Protein AF-A0A9N9BZA8-F1 (afdb_monomer)

Mean predicted aligned error: 8.14 Å

Secondary structure (DSSP, 8-state):
-----------GGGS-HHHHHHHHHH-S-HHHHHHH-HHHHHHHH-HHHHHHHHHHHHHHHHHHHHHHHH-TTT--HHHHHHHHHTTPPPPHHHHHHHHHHHH--SSSS---TTTT--HHHHHHHHHHHHHHH-TT--TTS-HHHHHHHHTTTTS-HHHHHHHHHHTHHHHHHHHHTS---PPP---TT----SS-------TTHHHHHHHHHHHHH-THHHHHHHHTTTHHHHHHHHHHHT-

Structure (mmCIF, N/CA/C/O backbone):
data_AF-A0A9N9BZA8-F1
#
_entry.id   AF-A0A9N9BZA8-F1
#
loop_
_atom_site.group_PDB
_atom_site.id
_atom_site.type_symbol
_atom_site.label_atom_id
_atom_site.label_alt_id
_atom_site.label_comp_id
_atom_site.label_asym_id
_atom_site.label_entity_id
_atom_site.label_seq_id
_atom_site.pdbx_PDB_ins_code
_atom_site.Cartn_x
_atom_site.Cartn_y
_atom_site.Cartn_z
_atom_site.occupancy
_atom_site.B_iso_or_equiv
_atom_site.auth_seq_id
_atom_site.auth_comp_id
_atom_site.auth_asym_id
_atom_site.auth_atom_id
_atom_site.pdbx_PDB_model_num
ATOM 1 N N . MET A 1 1 ? 27.702 -34.481 -47.961 1.00 43.09 1 MET A N 1
ATOM 2 C CA . MET A 1 1 ? 26.540 -33.794 -47.358 1.00 43.09 1 MET A CA 1
ATOM 3 C C . MET A 1 1 ? 26.782 -33.700 -45.860 1.00 43.09 1 MET A C 1
ATOM 5 O O . MET A 1 1 ? 26.540 -34.666 -45.153 1.00 43.09 1 MET A O 1
ATOM 9 N N . HIS A 1 2 ? 27.361 -32.594 -45.390 1.00 44.66 2 HIS A N 1
ATOM 10 C CA . HIS A 1 2 ? 27.502 -32.342 -43.956 1.00 44.66 2 HIS A CA 1
ATOM 11 C C . HIS A 1 2 ? 26.202 -31.719 -43.454 1.00 44.66 2 HIS A C 1
ATOM 13 O O . HIS A 1 2 ? 25.899 -30.570 -43.759 1.00 44.66 2 HIS A O 1
ATOM 19 N N . THR A 1 3 ? 25.411 -32.495 -42.721 1.00 47.53 3 THR A N 1
ATOM 20 C CA . THR A 1 3 ? 24.311 -31.975 -41.911 1.00 47.53 3 THR A CA 1
ATOM 21 C C . THR A 1 3 ? 24.920 -31.250 -40.718 1.00 47.53 3 THR A C 1
ATOM 23 O O . THR A 1 3 ? 25.359 -31.882 -39.756 1.00 47.53 3 THR A O 1
ATOM 26 N N . SER A 1 4 ? 25.003 -29.924 -40.805 1.00 51.25 4 SER A N 1
ATOM 27 C CA . SER A 1 4 ? 25.352 -29.070 -39.674 1.00 51.25 4 SER A CA 1
ATOM 28 C C . SER A 1 4 ? 24.290 -29.244 -38.592 1.00 51.25 4 SER A C 1
ATOM 30 O O . SER A 1 4 ? 23.160 -28.786 -38.736 1.00 51.25 4 SER A O 1
ATOM 32 N N . ASN A 1 5 ? 24.651 -29.951 -37.525 1.00 52.69 5 ASN A N 1
ATOM 33 C CA . ASN A 1 5 ? 23.828 -30.098 -36.335 1.00 52.69 5 ASN A CA 1
ATOM 34 C C . ASN A 1 5 ? 23.879 -28.760 -35.582 1.00 52.69 5 ASN A C 1
ATOM 36 O O . ASN A 1 5 ? 24.790 -28.511 -34.793 1.00 52.69 5 ASN A O 1
ATOM 40 N N . THR A 1 6 ? 22.960 -27.846 -35.893 1.00 57.66 6 THR A N 1
ATOM 41 C CA . THR A 1 6 ? 22.840 -26.578 -35.168 1.00 57.66 6 THR A CA 1
ATOM 42 C C . THR A 1 6 ? 22.255 -26.877 -33.794 1.00 57.66 6 THR A C 1
ATOM 44 O O . THR A 1 6 ? 21.043 -26.962 -33.612 1.00 57.66 6 THR A O 1
ATOM 47 N N . GLN A 1 7 ? 23.132 -27.087 -32.818 1.00 61.19 7 GLN A N 1
ATOM 48 C CA . GLN A 1 7 ? 22.742 -27.197 -31.423 1.00 61.19 7 GLN A CA 1
ATOM 49 C C . GLN A 1 7 ? 22.255 -25.813 -30.976 1.00 61.19 7 GLN A C 1
ATOM 51 O O . GLN A 1 7 ? 23.048 -24.887 -30.812 1.00 61.19 7 GLN A O 1
ATOM 56 N N . PHE A 1 8 ? 20.937 -25.644 -30.850 1.00 62.03 8 PHE A N 1
ATOM 57 C CA . PHE A 1 8 ? 20.352 -24.421 -30.308 1.00 62.03 8 PHE A CA 1
ATOM 58 C C . PHE A 1 8 ? 20.782 -24.286 -28.846 1.00 62.03 8 PHE A C 1
ATOM 60 O O . PHE A 1 8 ? 20.281 -24.988 -27.968 1.00 62.03 8 PHE A O 1
ATOM 67 N N . ILE A 1 9 ? 21.735 -23.394 -28.582 1.00 70.56 9 ILE A N 1
ATOM 68 C CA . ILE A 1 9 ? 22.074 -22.998 -27.219 1.00 70.56 9 ILE A CA 1
ATOM 69 C C . ILE A 1 9 ? 20.929 -22.111 -26.731 1.00 70.56 9 ILE A C 1
ATOM 71 O O . ILE A 1 9 ? 20.816 -20.954 -27.132 1.00 70.56 9 ILE A O 1
ATOM 75 N N . ILE A 1 10 ? 20.062 -22.664 -25.883 1.00 73.56 10 ILE A N 1
ATOM 76 C CA . ILE A 1 10 ? 19.042 -21.882 -25.184 1.00 73.56 10 ILE A CA 1
ATOM 77 C C . ILE A 1 10 ? 19.762 -21.049 -24.124 1.00 73.56 10 ILE A C 1
ATOM 79 O O . ILE A 1 10 ? 20.320 -21.588 -23.169 1.00 73.56 10 ILE A O 1
ATOM 83 N N . THR A 1 11 ? 19.753 -19.731 -24.294 1.00 83.19 11 THR A N 1
ATOM 84 C CA . THR A 1 11 ? 20.239 -18.781 -23.287 1.00 83.19 11 THR A CA 1
ATOM 85 C C . THR A 1 11 ? 19.057 -18.083 -22.619 1.00 83.19 11 THR A C 1
ATOM 87 O O . THR A 1 11 ? 17.967 -17.993 -23.188 1.00 83.19 11 THR A O 1
ATOM 90 N N . LEU A 1 12 ? 19.255 -17.548 -21.412 1.00 84.69 12 LEU A N 1
ATOM 91 C CA . LEU A 1 12 ? 18.208 -16.814 -20.688 1.00 84.69 12 LEU A CA 1
ATOM 92 C C . LEU A 1 12 ? 17.649 -15.619 -21.489 1.00 84.69 12 LEU A C 1
ATOM 94 O O . LEU A 1 12 ? 16.464 -15.303 -21.384 1.00 84.69 12 LEU A O 1
ATOM 98 N N . ASP A 1 13 ? 18.472 -14.983 -22.328 1.00 86.19 13 ASP A N 1
ATOM 99 C CA . ASP A 1 13 ? 18.049 -13.877 -23.197 1.00 86.19 13 ASP A CA 1
ATOM 100 C C . ASP A 1 13 ? 17.143 -14.326 -24.357 1.00 86.19 13 ASP A C 1
ATOM 102 O O . ASP A 1 13 ? 16.381 -13.513 -24.874 1.00 86.19 13 ASP A O 1
ATOM 106 N N . THR A 1 14 ? 17.202 -15.604 -24.752 1.00 87.88 14 THR A N 1
ATOM 107 C CA . THR A 1 14 ? 16.382 -16.174 -25.845 1.00 87.88 14 THR A CA 1
ATOM 108 C C . THR A 1 14 ? 15.010 -16.672 -25.392 1.00 87.88 14 THR A C 1
ATOM 110 O O . THR A 1 14 ? 14.200 -17.083 -26.222 1.00 87.88 14 THR A O 1
ATOM 113 N N . LEU A 1 15 ? 14.736 -16.644 -24.084 1.00 89.50 15 LEU A N 1
ATOM 114 C CA . LEU A 1 15 ? 13.420 -16.971 -23.539 1.00 89.50 15 LEU A CA 1
ATOM 115 C C . LEU A 1 15 ? 12.379 -15.945 -24.001 1.00 89.50 15 LEU A C 1
ATOM 117 O O . LEU A 1 15 ? 12.692 -14.770 -24.185 1.00 89.50 15 LEU A O 1
ATOM 121 N N . CYS A 1 16 ? 11.125 -16.374 -24.154 1.00 91.25 16 CYS A N 1
ATOM 122 C CA . CYS A 1 16 ? 10.056 -15.448 -24.509 1.00 91.25 16 CYS A CA 1
ATOM 123 C C . CYS A 1 16 ? 9.774 -14.450 -23.360 1.00 91.25 16 CYS A C 1
ATOM 125 O O . CYS A 1 16 ? 10.012 -14.776 -22.186 1.00 91.25 16 CYS A O 1
ATOM 127 N N . PRO A 1 17 ? 9.250 -13.246 -23.664 1.00 90.62 17 PRO A N 1
ATOM 128 C CA . PRO A 1 17 ? 9.057 -12.183 -22.674 1.00 90.62 17 PRO A CA 1
ATOM 129 C C . PRO A 1 17 ? 8.192 -12.582 -21.472 1.00 90.62 17 PRO A C 1
ATOM 131 O O . PRO A 1 17 ? 8.381 -12.065 -20.370 1.00 90.62 17 PRO A O 1
ATOM 134 N N . GLU A 1 18 ? 7.251 -13.508 -21.654 1.00 92.81 18 GLU A N 1
ATOM 135 C CA . GLU A 1 18 ? 6.385 -14.025 -20.595 1.00 92.81 18 GLU A CA 1
ATOM 136 C C . GLU A 1 18 ? 7.194 -14.792 -19.546 1.00 92.81 18 GLU A C 1
ATOM 138 O O . GLU A 1 18 ? 7.070 -14.526 -18.352 1.00 92.81 18 GLU A O 1
ATOM 143 N N . ILE A 1 19 ? 8.077 -15.694 -19.982 1.00 93.44 19 ILE A N 1
ATOM 144 C CA . ILE A 1 19 ? 8.937 -16.464 -19.075 1.00 93.44 19 ILE A CA 1
ATOM 145 C C . ILE A 1 19 ? 9.962 -15.547 -18.412 1.00 93.44 19 ILE A C 1
ATOM 147 O O . ILE A 1 19 ? 10.208 -15.658 -17.212 1.00 93.44 19 ILE A O 1
ATOM 151 N N . GLN A 1 20 ? 10.522 -14.598 -19.163 1.00 93.12 20 GLN A N 1
ATOM 152 C CA . GLN A 1 20 ? 11.440 -13.608 -18.607 1.00 93.12 20 GLN A CA 1
ATOM 153 C C . GLN A 1 20 ? 10.770 -12.746 -17.531 1.00 93.12 20 GLN A C 1
ATOM 155 O O . GLN A 1 20 ? 11.354 -12.490 -16.476 1.00 93.12 20 GLN A O 1
ATOM 160 N N . THR A 1 21 ? 9.516 -12.354 -17.765 1.00 94.00 21 THR A N 1
ATOM 161 C CA . THR A 1 21 ? 8.692 -11.649 -16.782 1.00 94.00 21 THR A CA 1
ATOM 162 C C . THR A 1 21 ? 8.524 -12.482 -15.522 1.00 94.00 21 THR A C 1
ATOM 164 O O . THR A 1 21 ? 8.792 -11.977 -14.437 1.00 94.00 21 THR A O 1
ATOM 167 N N . GLU A 1 22 ? 8.126 -13.749 -15.641 1.00 94.69 22 GLU A N 1
ATOM 168 C CA . GLU A 1 22 ? 7.947 -14.610 -14.470 1.00 94.69 22 GLU A CA 1
ATOM 169 C C . GLU A 1 22 ? 9.255 -14.773 -13.687 1.00 94.69 22 GLU A C 1
ATOM 171 O O . GLU A 1 22 ? 9.257 -14.570 -12.475 1.00 94.69 22 GLU A O 1
ATOM 176 N N . ILE A 1 23 ? 10.392 -14.985 -14.360 1.00 94.00 23 ILE A N 1
ATOM 177 C CA . ILE A 1 23 ? 11.712 -15.014 -13.707 1.00 94.00 23 ILE A CA 1
ATOM 178 C C . ILE A 1 23 ? 11.933 -13.748 -12.868 1.00 94.00 23 ILE A C 1
ATOM 180 O O . ILE A 1 23 ? 12.262 -13.849 -11.686 1.00 94.00 23 ILE A O 1
ATOM 184 N N . ILE A 1 24 ? 11.695 -12.562 -13.441 1.00 93.25 24 ILE A N 1
ATOM 185 C CA . ILE A 1 24 ? 11.852 -11.279 -12.738 1.00 93.25 24 ILE A CA 1
ATOM 186 C C . ILE A 1 24 ? 10.997 -11.223 -11.469 1.00 93.25 24 ILE A C 1
ATOM 188 O O . ILE A 1 24 ? 11.484 -10.766 -10.434 1.00 93.25 24 ILE A O 1
ATOM 192 N N . LEU A 1 25 ? 9.751 -11.701 -11.515 1.00 92.31 25 LEU A N 1
ATOM 193 C CA . LEU A 1 25 ? 8.849 -11.694 -10.356 1.00 92.31 25 LEU A CA 1
ATOM 194 C C . LEU A 1 25 ? 9.362 -12.565 -9.206 1.00 92.31 25 LEU A C 1
ATOM 196 O O . LEU A 1 25 ? 9.166 -12.205 -8.042 1.00 92.31 25 LEU A O 1
ATOM 200 N N . TYR A 1 26 ? 10.056 -13.663 -9.516 1.00 90.69 26 TYR A N 1
ATOM 201 C CA . TYR A 1 26 ? 10.640 -14.563 -8.521 1.00 90.69 26 TYR A CA 1
ATOM 202 C C . TYR A 1 26 ? 12.002 -14.098 -7.984 1.00 90.69 26 TYR A C 1
ATOM 204 O O . TYR A 1 26 ? 12.370 -14.490 -6.873 1.00 90.69 26 TYR A O 1
ATOM 212 N N . VAL A 1 27 ? 12.714 -13.196 -8.669 1.00 88.94 27 VAL A N 1
ATOM 213 C CA . VAL A 1 27 ? 14.009 -12.662 -8.202 1.00 88.94 27 VAL A CA 1
ATOM 214 C C . VAL A 1 27 ? 13.837 -11.609 -7.098 1.00 88.94 27 VAL A C 1
ATOM 216 O O . VAL A 1 27 ? 13.015 -10.692 -7.205 1.00 88.94 27 VAL A O 1
ATOM 219 N N . GLU A 1 28 ? 14.613 -11.736 -6.015 1.00 84.75 28 GLU A N 1
ATOM 220 C CA . GLU A 1 28 ? 14.578 -10.817 -4.863 1.00 84.75 28 GLU A CA 1
ATOM 221 C C . GLU A 1 28 ? 15.012 -9.393 -5.219 1.00 84.75 28 GLU A C 1
ATOM 223 O O . GLU A 1 28 ? 14.384 -8.435 -4.783 1.00 84.75 28 GLU A O 1
ATOM 228 N N . ASN A 1 29 ? 16.062 -9.248 -6.028 1.00 86.81 29 ASN A N 1
ATOM 229 C CA . ASN A 1 29 ? 16.522 -7.974 -6.572 1.00 86.81 29 ASN A CA 1
ATOM 230 C C . ASN A 1 29 ? 16.715 -8.108 -8.092 1.00 86.81 29 ASN A C 1
ATOM 232 O O . ASN A 1 29 ? 17.774 -8.567 -8.535 1.00 86.81 29 ASN A O 1
ATOM 236 N N . PRO A 1 30 ? 15.728 -7.698 -8.908 1.00 89.25 30 PRO A N 1
ATOM 237 C CA . PRO A 1 30 ? 15.858 -7.763 -10.360 1.00 89.25 30 PRO A CA 1
ATOM 238 C C . PRO A 1 30 ? 16.967 -6.859 -10.923 1.00 89.25 30 PRO A C 1
ATOM 240 O O . PRO A 1 30 ? 17.307 -6.968 -12.096 1.00 89.25 30 PRO A O 1
ATOM 243 N N . GLY A 1 31 ? 17.574 -5.984 -10.117 1.00 87.12 31 GLY A N 1
ATOM 244 C CA . GLY A 1 31 ? 18.637 -5.087 -10.566 1.00 87.12 31 GLY A CA 1
ATOM 245 C C . GLY A 1 31 ? 19.925 -5.798 -10.879 1.00 87.12 31 GLY A C 1
ATOM 246 O O . GLY A 1 31 ? 20.587 -5.437 -11.846 1.00 87.12 31 GLY A O 1
ATOM 247 N N . HIS A 1 32 ? 20.219 -6.870 -10.148 1.00 88.44 32 HIS A N 1
ATOM 248 C CA . HIS A 1 32 ? 21.340 -7.737 -10.486 1.00 88.44 32 HIS A CA 1
ATOM 249 C C . HIS A 1 32 ? 21.118 -8.407 -11.846 1.00 88.44 32 HIS A C 1
ATOM 251 O O . HIS A 1 32 ? 22.036 -8.468 -12.652 1.00 88.44 32 HIS A O 1
ATOM 257 N N . LEU A 1 33 ? 19.880 -8.815 -12.148 1.00 88.88 33 LEU A N 1
ATOM 258 C CA . LEU A 1 33 ? 19.539 -9.402 -13.444 1.00 88.88 33 LEU A CA 1
ATOM 259 C C . LEU A 1 33 ? 19.666 -8.376 -14.579 1.00 88.88 33 LEU A C 1
ATOM 261 O O . LEU A 1 33 ? 20.208 -8.678 -15.638 1.00 88.88 33 LEU A O 1
ATOM 265 N N . GLY A 1 34 ? 19.252 -7.130 -14.333 1.00 89.94 34 GLY A N 1
ATOM 266 C CA . GLY A 1 34 ? 19.440 -6.027 -15.275 1.00 89.94 34 GLY A CA 1
ATOM 267 C C . GLY A 1 34 ? 20.904 -5.685 -15.569 1.00 89.94 34 GLY A C 1
ATOM 268 O O . GLY A 1 34 ? 21.185 -5.098 -16.607 1.00 89.94 34 GLY A O 1
ATOM 269 N N . GLN A 1 35 ? 21.842 -6.051 -14.694 1.00 88.81 35 GLN A N 1
ATOM 270 C CA . GLN A 1 35 ? 23.277 -5.861 -14.936 1.00 88.81 35 GLN A CA 1
ATOM 271 C C . GLN A 1 35 ? 23.872 -6.946 -15.847 1.00 88.81 35 GLN A C 1
ATOM 273 O O . GLN A 1 35 ? 24.951 -6.744 -16.396 1.00 88.81 35 GLN A O 1
ATOM 278 N N . CYS A 1 36 ? 23.183 -8.077 -16.036 1.00 89.50 36 CYS A N 1
ATOM 279 C CA . CYS A 1 36 ? 23.694 -9.205 -16.816 1.00 89.50 36 CYS A CA 1
ATOM 280 C C . CYS A 1 36 ? 23.622 -8.980 -18.333 1.00 89.50 36 CYS A C 1
ATOM 282 O O . CYS A 1 36 ? 24.502 -9.439 -19.057 1.00 89.50 36 CYS A O 1
ATOM 284 N N . SER A 1 37 ? 22.583 -8.306 -18.837 1.00 91.00 37 SER A N 1
ATOM 285 C CA . SER A 1 37 ? 22.434 -8.030 -20.271 1.00 91.00 37 SER A CA 1
ATOM 286 C C . SER A 1 37 ? 21.585 -6.783 -20.523 1.00 91.00 37 SER A C 1
ATOM 288 O O . SER A 1 37 ? 20.784 -6.366 -19.683 1.00 91.00 37 SER A O 1
ATOM 290 N N . ARG A 1 38 ? 21.710 -6.195 -21.721 1.00 90.62 38 ARG A N 1
ATOM 291 C CA . ARG A 1 38 ? 20.870 -5.058 -22.133 1.00 90.62 38 ARG A CA 1
ATOM 292 C C . ARG A 1 38 ? 19.392 -5.442 -22.254 1.00 90.62 38 ARG A C 1
ATOM 294 O O . ARG A 1 38 ? 18.532 -4.607 -21.981 1.00 90.62 38 ARG A O 1
ATOM 301 N N . SER A 1 39 ? 19.105 -6.685 -22.641 1.00 91.56 39 SER A N 1
ATOM 302 C CA . SER A 1 39 ? 17.736 -7.203 -22.736 1.00 91.56 39 SER A CA 1
ATOM 3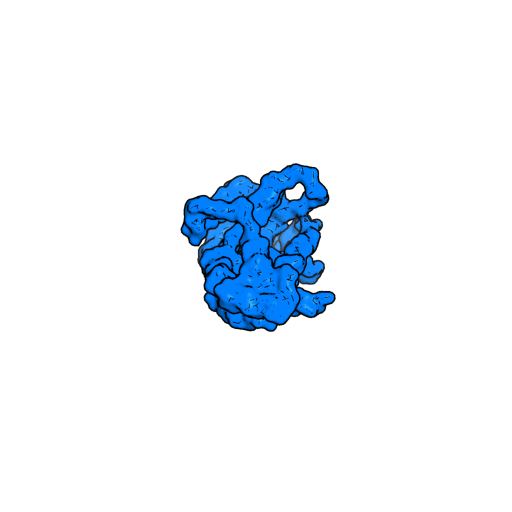03 C C . SER A 1 39 ? 17.077 -7.224 -21.356 1.00 91.56 39 SER A C 1
ATOM 305 O O . SER A 1 39 ? 16.049 -6.575 -21.141 1.00 91.56 39 SER A O 1
ATOM 307 N N . TRP A 1 40 ? 17.742 -7.850 -20.377 1.00 93.88 40 TRP A N 1
ATOM 308 C CA . TRP A 1 40 ? 17.283 -7.864 -18.991 1.00 93.88 40 TRP A CA 1
ATOM 309 C C . TRP A 1 40 ? 17.195 -6.459 -18.407 1.00 93.88 40 TRP A C 1
ATOM 311 O O . TRP A 1 40 ? 16.189 -6.142 -17.777 1.00 93.88 40 TRP A O 1
ATOM 321 N N . TYR A 1 41 ? 18.176 -5.589 -18.673 1.00 93.25 41 TYR A N 1
ATOM 322 C CA . TYR A 1 41 ? 18.142 -4.190 -18.241 1.00 93.25 41 TYR A CA 1
ATOM 323 C C . TYR A 1 41 ? 16.858 -3.480 -18.685 1.00 93.25 41 TYR A C 1
ATOM 325 O O . TYR A 1 41 ? 16.206 -2.819 -17.875 1.00 93.25 41 TYR A O 1
ATOM 333 N N . ASN A 1 42 ? 16.486 -3.620 -19.959 1.00 93.44 42 ASN A N 1
ATOM 334 C CA . ASN A 1 42 ? 15.297 -2.979 -20.514 1.00 93.44 42 ASN A CA 1
ATOM 335 C C . ASN A 1 42 ? 14.013 -3.541 -19.887 1.00 93.44 42 ASN A C 1
ATOM 337 O O . ASN A 1 42 ? 13.117 -2.775 -19.532 1.00 93.44 42 ASN A O 1
ATOM 341 N N . MET A 1 43 ? 13.934 -4.861 -19.696 1.00 93.62 43 MET A N 1
ATOM 342 C CA . MET A 1 43 ? 12.766 -5.491 -19.076 1.00 93.62 43 MET A CA 1
ATOM 343 C C . MET A 1 43 ? 12.591 -5.097 -17.614 1.00 93.62 43 MET A C 1
ATOM 345 O O . MET A 1 43 ? 11.502 -4.684 -17.223 1.00 93.62 43 MET A O 1
ATOM 349 N N . VAL A 1 44 ? 13.648 -5.175 -16.801 1.00 93.31 44 VAL A N 1
ATOM 350 C CA . VAL A 1 44 ? 13.544 -4.858 -15.369 1.00 93.31 44 VAL A CA 1
ATOM 351 C C . VAL A 1 44 ? 13.288 -3.374 -15.119 1.00 93.31 44 VAL A C 1
ATOM 353 O O . VAL A 1 44 ? 12.754 -3.009 -14.075 1.00 93.31 44 VAL A O 1
ATOM 356 N N . ASN A 1 45 ? 13.642 -2.511 -16.077 1.00 92.75 45 ASN A N 1
ATOM 357 C CA . ASN A 1 45 ? 13.344 -1.084 -16.018 1.00 92.75 45 ASN A CA 1
ATOM 358 C C . ASN A 1 45 ? 11.999 -0.694 -16.638 1.00 92.75 45 ASN A C 1
ATOM 360 O O . ASN A 1 45 ? 11.594 0.459 -16.481 1.00 92.75 45 ASN A O 1
ATOM 364 N N . SER A 1 46 ? 11.281 -1.632 -17.264 1.00 95.38 46 SER A N 1
ATOM 365 C CA . SER A 1 46 ? 9.926 -1.398 -17.761 1.00 95.38 46 SER A CA 1
ATOM 366 C C . SER A 1 46 ? 8.987 -1.006 -16.611 1.00 95.38 46 SER A C 1
ATOM 368 O O . SER A 1 46 ? 8.901 -1.743 -15.621 1.00 95.38 46 SER A O 1
ATOM 370 N N . PRO A 1 47 ? 8.231 0.106 -16.723 1.00 96.94 47 PRO A N 1
ATOM 371 C CA . PRO A 1 47 ? 7.298 0.536 -15.682 1.00 96.94 47 PRO A CA 1
ATOM 372 C C . PRO A 1 47 ? 6.266 -0.531 -15.296 1.00 96.94 47 PRO A C 1
ATOM 374 O O . PRO A 1 47 ? 5.957 -0.708 -14.114 1.00 96.94 47 PRO A O 1
ATOM 377 N N . ALA A 1 48 ? 5.778 -1.291 -16.281 1.00 96.50 48 ALA A N 1
ATOM 378 C CA . ALA A 1 48 ? 4.808 -2.360 -16.067 1.00 96.50 48 ALA A CA 1
ATOM 379 C C . ALA A 1 48 ? 5.399 -3.511 -15.238 1.00 96.50 48 ALA A C 1
ATOM 381 O O . ALA A 1 48 ? 4.758 -3.979 -14.292 1.00 96.50 48 ALA A O 1
ATOM 382 N N . ILE A 1 49 ? 6.635 -3.917 -15.549 1.00 95.44 49 ILE A N 1
ATOM 383 C CA . ILE A 1 49 ? 7.345 -4.997 -14.853 1.00 95.44 49 ILE A CA 1
ATOM 384 C C . ILE A 1 49 ? 7.759 -4.562 -13.448 1.00 95.44 49 ILE A C 1
ATOM 386 O O . ILE A 1 49 ? 7.490 -5.296 -12.500 1.00 95.44 49 ILE A O 1
ATOM 390 N N . LYS A 1 50 ? 8.306 -3.347 -13.280 1.00 95.50 50 LYS A N 1
ATOM 391 C CA . LYS A 1 50 ? 8.594 -2.757 -11.957 1.00 95.50 50 LYS A CA 1
ATOM 392 C C . LYS A 1 50 ? 7.366 -2.788 -11.051 1.00 95.50 50 LYS A C 1
ATOM 394 O O . LYS A 1 50 ? 7.450 -3.210 -9.900 1.00 95.50 50 LYS A O 1
ATOM 399 N N . SER A 1 51 ? 6.220 -2.377 -11.591 1.00 96.69 51 SER A N 1
ATOM 400 C CA . SER A 1 51 ? 4.950 -2.347 -10.861 1.00 96.69 51 SER A CA 1
ATOM 401 C C . SER A 1 51 ? 4.451 -3.753 -10.514 1.00 96.69 51 SER A C 1
ATOM 403 O O . SER A 1 51 ? 4.049 -3.983 -9.373 1.00 96.69 51 SER A O 1
ATOM 405 N N . LYS A 1 52 ? 4.530 -4.706 -11.460 1.00 96.12 52 LYS A N 1
ATOM 406 C CA . LYS A 1 52 ? 4.115 -6.108 -11.253 1.00 96.12 52 LYS A CA 1
ATOM 407 C C . LYS A 1 52 ? 4.983 -6.786 -10.192 1.00 96.12 52 LYS A C 1
ATOM 409 O O . LYS A 1 52 ? 4.446 -7.399 -9.274 1.00 96.12 52 LYS A O 1
ATOM 414 N N . TRP A 1 53 ? 6.303 -6.616 -10.283 1.00 95.19 53 TRP A N 1
ATOM 415 C CA . TRP A 1 53 ? 7.262 -7.120 -9.299 1.00 95.19 53 TRP A CA 1
ATOM 416 C C . TRP A 1 53 ? 7.033 -6.505 -7.920 1.00 95.19 53 TRP A C 1
ATOM 418 O O . TRP A 1 53 ? 7.025 -7.213 -6.919 1.00 95.19 53 TRP A O 1
ATOM 428 N N . LEU A 1 54 ? 6.787 -5.196 -7.835 1.00 93.12 54 LEU A N 1
ATOM 429 C CA . LEU A 1 54 ? 6.543 -4.574 -6.539 1.00 93.12 54 LEU A CA 1
ATOM 430 C C . LEU A 1 54 ? 5.272 -5.125 -5.887 1.00 93.12 54 LEU A C 1
ATOM 432 O O . LEU A 1 54 ? 5.308 -5.530 -4.728 1.00 93.12 54 LEU A O 1
ATOM 436 N N . ILE A 1 55 ? 4.171 -5.202 -6.640 1.00 93.06 55 ILE A N 1
ATOM 437 C CA . ILE A 1 55 ? 2.903 -5.757 -6.152 1.00 93.06 55 ILE A CA 1
ATOM 438 C C . ILE A 1 55 ? 3.057 -7.228 -5.751 1.00 93.06 55 ILE A C 1
ATOM 440 O O . ILE A 1 55 ? 2.478 -7.628 -4.746 1.00 93.06 55 ILE A O 1
ATOM 444 N N . SER A 1 56 ? 3.839 -8.037 -6.473 1.00 91.06 56 SER A N 1
ATOM 445 C CA . SER A 1 56 ? 4.060 -9.438 -6.086 1.00 91.06 56 SER A CA 1
ATOM 446 C C . SER A 1 56 ? 4.878 -9.588 -4.798 1.00 91.06 56 SER A C 1
ATOM 448 O O . SER A 1 56 ? 4.823 -10.642 -4.170 1.00 91.06 56 SER A O 1
ATOM 450 N N . ARG A 1 57 ? 5.629 -8.555 -4.392 1.00 87.81 57 ARG A N 1
ATOM 451 C CA . ARG A 1 57 ? 6.477 -8.569 -3.189 1.00 87.81 57 ARG A CA 1
ATOM 452 C C . ARG A 1 57 ? 5.812 -8.014 -1.946 1.00 87.81 57 ARG A C 1
ATOM 454 O O . ARG A 1 57 ? 6.020 -8.558 -0.868 1.00 87.81 57 ARG A O 1
ATOM 461 N N . VAL A 1 58 ? 5.093 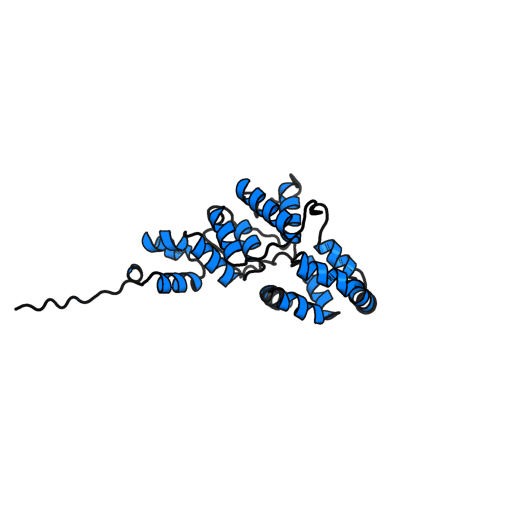-6.907 -2.084 1.00 86.12 58 VAL A N 1
ATOM 462 C CA . VAL A 1 58 ? 4.528 -6.168 -0.939 1.00 86.12 58 VAL A CA 1
ATOM 463 C C . VAL A 1 58 ? 3.008 -6.102 -0.977 1.00 86.12 58 VAL A C 1
ATOM 465 O O . VAL A 1 58 ? 2.390 -5.453 -0.138 1.00 86.12 58 VAL A O 1
ATOM 468 N N . GLY A 1 59 ? 2.409 -6.725 -1.990 1.00 89.00 59 GLY A N 1
ATOM 469 C CA . GLY A 1 59 ? 0.981 -6.688 -2.197 1.00 89.00 59 GLY A CA 1
ATOM 470 C C . GLY A 1 59 ? 0.464 -5.337 -2.685 1.00 89.00 59 GLY A C 1
ATOM 471 O O . GLY A 1 59 ? 1.206 -4.374 -2.901 1.00 89.00 59 GLY A O 1
ATOM 472 N N . ARG A 1 60 ? -0.846 -5.256 -2.923 1.00 92.38 60 ARG A N 1
ATOM 473 C CA . ARG A 1 60 ? -1.460 -4.072 -3.560 1.00 92.38 60 ARG A CA 1
ATOM 474 C C . ARG A 1 60 ? -1.651 -2.923 -2.588 1.00 92.38 60 ARG A C 1
ATOM 476 O O . ARG A 1 60 ? -1.651 -1.767 -3.010 1.00 92.38 60 ARG A O 1
ATOM 483 N N . THR A 1 61 ? -1.845 -3.238 -1.314 1.00 90.88 61 THR A N 1
ATOM 484 C CA . THR A 1 61 ? -2.170 -2.252 -0.285 1.00 90.88 61 THR A CA 1
ATOM 485 C C . THR A 1 61 ? -0.997 -1.322 0.013 1.00 90.88 61 THR A C 1
ATOM 487 O O . THR A 1 61 ? -1.199 -0.125 0.206 1.00 90.88 61 THR A O 1
ATOM 490 N N . HIS A 1 62 ? 0.234 -1.839 -0.009 1.00 88.94 62 HIS A N 1
ATOM 491 C CA . HIS A 1 62 ? 1.425 -1.060 0.338 1.00 88.94 62 HIS A CA 1
ATOM 492 C C . HIS A 1 62 ? 2.338 -0.731 -0.844 1.00 88.94 62 HIS A C 1
ATOM 494 O O . HIS A 1 62 ? 3.316 -0.002 -0.660 1.00 88.94 62 HIS A O 1
ATOM 500 N N . ALA A 1 63 ? 2.023 -1.197 -2.058 1.00 92.62 63 ALA A N 1
ATOM 501 C CA . ALA A 1 63 ? 2.863 -0.985 -3.240 1.00 92.62 63 ALA A CA 1
ATOM 502 C C . ALA A 1 63 ? 3.238 0.490 -3.461 1.00 92.62 63 ALA A C 1
ATOM 504 O O . ALA A 1 63 ? 4.413 0.795 -3.641 1.00 92.62 63 ALA A O 1
ATOM 505 N N . LEU A 1 64 ? 2.284 1.424 -3.375 1.00 94.25 64 LEU A N 1
ATOM 506 C CA . LEU A 1 64 ? 2.573 2.854 -3.567 1.00 94.25 64 LEU A CA 1
ATOM 507 C C . LEU A 1 64 ? 3.524 3.413 -2.504 1.00 94.25 64 LEU A C 1
ATOM 509 O O . LEU A 1 64 ? 4.452 4.149 -2.840 1.00 94.25 64 LEU A O 1
ATOM 513 N N . PHE A 1 65 ? 3.338 3.032 -1.238 1.00 90.88 65 PHE A N 1
ATOM 514 C CA . PHE A 1 65 ? 4.248 3.438 -0.168 1.00 90.88 65 PHE A CA 1
ATOM 515 C C . PHE A 1 65 ? 5.666 2.920 -0.430 1.00 90.88 65 PHE A C 1
ATOM 517 O O . PHE A 1 65 ? 6.629 3.681 -0.335 1.00 90.88 65 PHE A O 1
ATOM 524 N N . HIS A 1 66 ? 5.811 1.644 -0.804 1.00 88.69 66 HIS A N 1
ATOM 525 C CA . HIS A 1 66 ? 7.126 1.075 -1.090 1.00 88.69 66 HIS A CA 1
ATOM 526 C C . HIS A 1 66 ? 7.775 1.675 -2.339 1.00 88.69 66 HIS A C 1
ATOM 528 O O . HIS A 1 66 ? 8.983 1.891 -2.305 1.00 88.69 66 HIS A O 1
ATOM 534 N N . ALA A 1 67 ? 7.007 1.995 -3.384 1.00 91.81 67 ALA A N 1
ATOM 535 C CA . ALA A 1 67 ? 7.518 2.671 -4.574 1.00 91.81 67 ALA A CA 1
ATOM 536 C C . ALA A 1 67 ? 8.077 4.056 -4.221 1.00 91.81 67 ALA A C 1
ATOM 538 O O . ALA A 1 67 ? 9.212 4.370 -4.562 1.00 91.81 67 ALA A O 1
ATOM 539 N N . VAL A 1 68 ? 7.310 4.855 -3.470 1.00 90.75 68 VAL A N 1
ATOM 540 C CA . VAL A 1 68 ? 7.736 6.190 -3.020 1.00 90.75 68 VAL A CA 1
ATOM 541 C C . VAL A 1 68 ? 8.958 6.107 -2.110 1.00 90.75 68 VAL A C 1
ATOM 543 O O . VAL A 1 68 ? 9.859 6.932 -2.199 1.00 90.75 68 VAL A O 1
ATOM 546 N N . ARG A 1 69 ? 9.017 5.093 -1.245 1.00 84.38 69 ARG A N 1
ATOM 547 C CA . ARG A 1 69 ? 10.166 4.856 -0.368 1.00 84.38 69 ARG A CA 1
ATOM 548 C C . ARG A 1 69 ? 11.424 4.442 -1.134 1.00 84.38 69 ARG A C 1
ATOM 550 O O . ARG A 1 69 ? 12.516 4.727 -0.657 1.00 84.38 69 ARG A O 1
ATOM 557 N N . MET A 1 70 ? 11.286 3.725 -2.250 1.00 84.81 70 MET A N 1
ATOM 558 C CA . MET A 1 70 ? 12.424 3.338 -3.092 1.00 84.81 70 MET A CA 1
ATOM 559 C C . MET A 1 70 ? 13.048 4.535 -3.815 1.00 84.81 70 MET A C 1
ATOM 561 O O . MET A 1 70 ? 14.232 4.457 -4.127 1.00 84.81 70 MET A O 1
ATOM 565 N N . GLY A 1 71 ? 12.285 5.609 -4.039 1.00 85.69 71 GLY A N 1
ATOM 566 C CA . GLY A 1 71 ? 12.791 6.840 -4.642 1.00 85.69 71 GLY A CA 1
ATOM 567 C C . GLY A 1 71 ? 13.207 6.674 -6.104 1.00 85.69 71 GLY A C 1
ATOM 568 O O . GLY A 1 71 ? 12.887 5.678 -6.769 1.00 85.69 71 GLY A O 1
ATOM 569 N N . GLU A 1 72 ? 13.902 7.674 -6.632 1.00 83.62 72 GLU A N 1
ATOM 570 C CA . GLU A 1 72 ? 14.482 7.584 -7.973 1.00 83.62 72 GLU A CA 1
ATOM 571 C C . GLU A 1 72 ? 15.696 6.628 -7.994 1.00 83.62 72 GLU A C 1
ATOM 573 O O . GLU A 1 72 ? 16.409 6.508 -6.998 1.00 83.62 72 GLU A O 1
ATOM 578 N N . PRO A 1 73 ? 15.960 5.913 -9.109 1.00 85.62 73 PRO A N 1
ATOM 579 C CA . PRO A 1 73 ? 15.238 5.907 -10.387 1.00 85.62 73 PRO A CA 1
ATOM 580 C C . PRO A 1 73 ? 14.123 4.843 -10.448 1.00 85.62 73 PRO A C 1
ATOM 582 O O . PRO A 1 73 ? 13.677 4.447 -11.533 1.00 85.62 73 PRO A O 1
ATOM 585 N N . PHE A 1 74 ? 13.712 4.284 -9.304 1.00 90.50 74 PHE A N 1
ATOM 586 C CA . PHE A 1 74 ? 12.688 3.246 -9.290 1.00 90.50 74 PHE A CA 1
ATOM 587 C C . PHE A 1 74 ? 11.325 3.826 -9.665 1.00 90.50 74 PHE A C 1
ATOM 589 O O . PHE A 1 74 ? 10.700 3.332 -10.604 1.00 90.50 74 PHE A O 1
ATOM 596 N N . ILE A 1 75 ? 10.880 4.859 -8.946 1.00 92.19 75 ILE A N 1
ATOM 597 C CA . ILE A 1 75 ? 9.571 5.472 -9.158 1.00 92.19 75 ILE A CA 1
ATOM 598 C C . ILE A 1 75 ? 9.656 6.621 -10.165 1.00 92.19 75 ILE A C 1
ATOM 600 O O . ILE A 1 75 ? 10.504 7.500 -10.075 1.00 92.19 75 ILE A O 1
ATOM 604 N N . ASN A 1 76 ? 8.741 6.613 -11.126 1.00 94.81 76 ASN A N 1
ATOM 605 C CA . ASN A 1 76 ? 8.473 7.711 -12.046 1.00 94.81 76 ASN A CA 1
ATOM 606 C C . ASN A 1 76 ? 6.963 7.746 -12.340 1.00 94.81 76 ASN A C 1
ATOM 608 O O . ASN A 1 76 ? 6.208 6.907 -11.835 1.00 94.81 76 ASN A O 1
ATOM 612 N N . LEU A 1 77 ? 6.509 8.711 -13.143 1.00 96.31 77 LEU A N 1
ATOM 613 C CA . LEU A 1 77 ? 5.082 8.872 -13.435 1.00 96.31 77 LEU A CA 1
ATOM 614 C C . LEU A 1 77 ? 4.469 7.628 -14.104 1.00 96.31 77 LEU A C 1
ATOM 616 O O . LEU A 1 77 ? 3.340 7.256 -13.788 1.00 96.31 77 LEU A O 1
ATOM 620 N N . ASP A 1 78 ? 5.215 6.949 -14.975 1.00 97.56 78 ASP A N 1
ATOM 621 C CA . ASP A 1 78 ? 4.730 5.747 -15.657 1.00 97.56 78 ASP A CA 1
ATOM 622 C C . ASP A 1 78 ? 4.589 4.566 -14.694 1.00 97.56 78 ASP A C 1
ATOM 624 O O . ASP A 1 78 ? 3.607 3.832 -14.761 1.00 97.56 78 ASP A O 1
ATOM 628 N N . VAL A 1 79 ? 5.513 4.414 -13.738 1.00 97.38 79 VAL A N 1
ATOM 629 C CA . VAL A 1 79 ? 5.404 3.402 -12.674 1.00 97.38 79 VAL A CA 1
ATOM 630 C C . VAL A 1 79 ? 4.173 3.670 -11.810 1.00 97.38 79 VAL A C 1
ATOM 632 O O . VAL A 1 79 ? 3.421 2.745 -11.520 1.00 97.38 79 VAL A O 1
ATOM 635 N N . VAL A 1 80 ? 3.907 4.927 -11.446 1.00 97.81 80 VAL A N 1
ATOM 636 C CA . VAL A 1 80 ? 2.706 5.300 -10.677 1.00 97.81 80 VAL A CA 1
ATOM 637 C C . VAL A 1 80 ? 1.429 4.940 -11.442 1.00 97.81 80 VAL A C 1
ATOM 639 O O . VAL A 1 80 ? 0.543 4.282 -10.892 1.00 97.81 80 VAL A O 1
ATOM 642 N N . LYS A 1 81 ? 1.358 5.282 -12.733 1.00 97.50 81 LYS A N 1
ATOM 643 C CA . LYS A 1 81 ? 0.227 4.920 -13.602 1.00 97.50 81 LYS A CA 1
ATOM 644 C C . LYS A 1 81 ? 0.060 3.405 -13.726 1.00 97.50 81 LYS A C 1
ATOM 646 O O . LYS A 1 81 ? -1.057 2.901 -13.618 1.00 97.50 81 LYS A O 1
ATOM 651 N N . CYS A 1 82 ? 1.152 2.662 -13.907 1.00 98.19 82 CYS A N 1
ATOM 652 C CA . CYS A 1 82 ? 1.127 1.201 -13.954 1.00 98.19 82 CYS A CA 1
ATOM 653 C C . CYS A 1 82 ? 0.671 0.579 -12.626 1.00 98.19 82 CYS A C 1
ATOM 655 O O . CYS A 1 82 ? -0.080 -0.396 -12.650 1.00 98.19 82 CYS A O 1
ATOM 657 N N . LEU A 1 83 ? 1.063 1.137 -11.477 1.00 98.12 83 LEU A N 1
ATOM 658 C CA . LEU A 1 83 ? 0.586 0.698 -10.165 1.00 98.12 83 LEU A CA 1
ATOM 659 C C . LEU A 1 83 ? -0.931 0.886 -10.034 1.00 98.12 83 LEU A C 1
ATOM 661 O O . LEU A 1 83 ? -1.624 -0.054 -9.641 1.00 98.12 83 LEU A O 1
ATOM 665 N N . PHE A 1 84 ? -1.470 2.044 -10.428 1.00 97.12 84 PHE A N 1
ATOM 666 C CA . PHE A 1 84 ? -2.921 2.264 -10.435 1.00 97.12 84 PHE A CA 1
ATOM 667 C C . PHE A 1 84 ? -3.652 1.332 -11.405 1.00 97.12 84 PHE A C 1
ATOM 669 O O . PHE A 1 84 ? -4.647 0.714 -11.020 1.00 97.12 84 PHE A O 1
ATOM 676 N N . ALA A 1 85 ? -3.126 1.142 -12.619 1.00 97.38 85 ALA A N 1
ATOM 677 C CA . ALA A 1 85 ? -3.681 0.199 -13.591 1.00 97.38 85 ALA A CA 1
ATOM 678 C C . ALA A 1 85 ? -3.720 -1.243 -13.045 1.00 97.38 85 ALA A C 1
ATOM 680 O O . ALA A 1 85 ? -4.655 -1.997 -13.315 1.00 97.38 85 ALA A O 1
ATOM 681 N N . GLN A 1 86 ? -2.747 -1.613 -12.206 1.00 95.94 86 GLN A N 1
ATOM 682 C CA . GLN A 1 86 ? -2.677 -2.911 -11.524 1.00 95.94 86 GLN A CA 1
ATOM 683 C C . GLN A 1 86 ? -3.424 -2.954 -10.177 1.00 95.94 86 GLN A C 1
ATOM 685 O O . GLN A 1 86 ? -3.298 -3.924 -9.417 1.00 95.94 86 GLN A O 1
ATOM 690 N N . LYS A 1 87 ? -4.269 -1.949 -9.908 1.00 94.50 87 LYS A N 1
ATOM 691 C CA . LYS A 1 87 ? -5.132 -1.832 -8.722 1.00 94.50 87 LYS A CA 1
ATOM 692 C C . LYS A 1 87 ? -4.362 -1.686 -7.404 1.00 94.50 87 LYS A C 1
ATOM 694 O O . LYS A 1 87 ? -4.857 -2.121 -6.361 1.00 94.50 87 LYS A O 1
ATOM 699 N N . ALA A 1 88 ? -3.167 -1.092 -7.429 1.00 95.25 88 ALA A N 1
ATOM 700 C CA . ALA A 1 88 ? -2.507 -0.650 -6.204 1.00 95.25 88 ALA A CA 1
ATOM 701 C C . ALA A 1 88 ? -3.412 0.340 -5.457 1.00 95.25 88 ALA A C 1
ATOM 703 O O . ALA A 1 88 ? -4.056 1.197 -6.066 1.00 95.25 88 ALA A O 1
ATOM 704 N N . GLN A 1 89 ? -3.491 0.202 -4.136 1.00 93.75 89 GLN A N 1
ATOM 705 C CA . GLN A 1 89 ? -4.406 1.001 -3.333 1.00 93.75 89 GLN A CA 1
ATOM 706 C C . GLN A 1 89 ? -3.750 2.296 -2.894 1.00 93.75 89 GLN A C 1
ATOM 708 O O . GLN A 1 89 ? -2.653 2.295 -2.338 1.00 93.75 89 GLN A O 1
ATOM 713 N N . LEU A 1 90 ? -4.470 3.397 -3.074 1.00 94.38 90 LEU A N 1
ATOM 714 C CA . LEU A 1 90 ? -4.112 4.665 -2.468 1.00 94.38 90 LEU A CA 1
ATOM 715 C C . LEU A 1 90 ? -4.814 4.778 -1.117 1.00 94.38 90 LEU A C 1
ATOM 717 O O . LEU A 1 90 ? -6.035 4.721 -1.049 1.00 94.38 90 LEU A O 1
ATOM 721 N N . SER A 1 91 ? -4.051 4.932 -0.037 1.00 92.94 91 SER A N 1
ATOM 722 C CA . SER A 1 91 ? -4.607 5.210 1.289 1.00 92.94 91 SER A CA 1
ATOM 723 C C . SER A 1 91 ? -4.635 6.709 1.547 1.00 92.94 91 SER A C 1
ATOM 725 O O . SER A 1 91 ? -3.620 7.389 1.381 1.00 92.94 91 SER A O 1
ATOM 727 N N . ARG A 1 92 ? -5.747 7.225 2.081 1.00 92.88 92 ARG A N 1
ATOM 728 C CA . ARG A 1 92 ? -5.805 8.622 2.533 1.00 92.88 92 ARG A CA 1
ATOM 729 C C . ARG A 1 92 ? -4.779 8.909 3.630 1.00 92.88 92 ARG A C 1
ATOM 731 O O . ARG A 1 92 ? -4.103 9.933 3.582 1.00 92.88 92 ARG A O 1
ATOM 738 N N . TYR A 1 93 ? -4.607 7.973 4.562 1.00 91.50 93 TYR A N 1
ATOM 739 C CA . TYR A 1 93 ? -3.581 8.064 5.603 1.00 91.50 93 TYR A CA 1
ATOM 740 C C . TYR A 1 93 ? -2.155 8.178 5.042 1.00 91.50 93 TYR A C 1
ATOM 742 O O . TYR A 1 93 ? -1.356 8.971 5.534 1.00 91.50 93 TYR A O 1
ATOM 750 N N . PHE A 1 94 ? -1.841 7.451 3.965 1.00 91.44 94 PHE A N 1
ATOM 751 C CA . PHE A 1 94 ? -0.547 7.567 3.298 1.00 91.44 94 PHE A CA 1
ATOM 752 C C . PHE A 1 94 ? -0.333 8.976 2.729 1.00 91.44 94 PHE A C 1
ATOM 754 O O . PHE A 1 94 ? 0.733 9.548 2.933 1.00 91.44 94 PHE A O 1
ATOM 761 N N . LEU A 1 95 ? -1.353 9.578 2.108 1.00 91.88 95 LEU A N 1
ATOM 762 C CA . LEU A 1 95 ? -1.283 10.964 1.628 1.00 91.88 95 LEU A CA 1
ATOM 763 C C . LEU A 1 95 ? -1.133 11.981 2.769 1.00 91.88 95 LEU A C 1
ATOM 765 O O . LEU A 1 95 ? -0.360 12.927 2.636 1.00 91.88 95 LEU A O 1
ATOM 769 N N . GLN A 1 96 ? -1.826 11.785 3.898 1.00 88.75 96 GLN A N 1
ATOM 770 C CA . GLN A 1 96 ? -1.648 12.605 5.108 1.00 88.75 96 GLN A CA 1
ATOM 771 C C . GLN A 1 96 ? -0.187 12.557 5.581 1.00 88.75 96 GLN A C 1
ATOM 773 O O . GLN A 1 96 ? 0.428 13.599 5.797 1.00 88.75 96 GLN A O 1
ATOM 778 N N . LYS A 1 97 ? 0.410 11.360 5.649 1.00 86.94 97 LYS A N 1
ATOM 779 C CA . LYS A 1 97 ? 1.817 11.189 6.039 1.00 86.94 97 LYS A CA 1
ATOM 780 C C . LYS A 1 97 ? 2.806 11.738 5.022 1.00 86.94 97 LYS A C 1
ATOM 782 O O . LYS A 1 97 ? 3.790 12.355 5.422 1.00 86.94 97 LYS A O 1
ATOM 787 N N . LEU A 1 98 ? 2.538 11.575 3.730 1.00 87.38 98 LEU A N 1
ATOM 788 C CA . LEU A 1 98 ? 3.345 12.180 2.672 1.00 87.38 98 LEU A CA 1
ATOM 789 C C . LEU A 1 98 ? 3.355 13.711 2.804 1.00 87.38 98 LEU A C 1
ATOM 791 O O . LEU A 1 98 ? 4.408 14.330 2.678 1.00 87.38 98 LEU A O 1
ATOM 795 N N . ARG A 1 99 ? 2.203 14.319 3.115 1.00 85.31 99 ARG A N 1
ATOM 796 C CA . ARG A 1 99 ? 2.087 15.762 3.355 1.00 85.31 99 ARG A CA 1
ATOM 797 C C . ARG A 1 99 ? 2.893 16.204 4.565 1.00 85.31 99 ARG A C 1
ATOM 799 O O . ARG A 1 99 ? 3.751 17.068 4.424 1.00 85.31 99 ARG A O 1
ATOM 806 N N . GLU A 1 100 ? 2.642 15.586 5.721 1.00 81.44 100 GLU A N 1
ATOM 807 C CA . GLU A 1 100 ? 3.345 15.883 6.975 1.00 81.44 100 GLU A CA 1
ATOM 808 C C . GLU A 1 100 ? 4.865 15.820 6.783 1.00 81.44 100 GLU A C 1
ATOM 810 O O . GLU A 1 100 ? 5.589 16.701 7.239 1.00 81.44 100 GLU A O 1
ATOM 815 N N . LYS A 1 101 ? 5.357 14.808 6.056 1.00 78.25 101 LYS A N 1
ATOM 816 C CA . LYS A 1 101 ? 6.789 14.636 5.786 1.00 78.25 101 LYS A CA 1
ATOM 817 C C . LYS A 1 101 ? 7.378 15.725 4.891 1.00 78.25 101 LYS A C 1
ATOM 819 O O . LYS A 1 101 ? 8.534 16.083 5.091 1.00 78.25 101 LYS A O 1
ATOM 824 N N . ARG A 1 102 ? 6.614 16.270 3.940 1.00 76.75 102 ARG A N 1
ATOM 825 C CA . ARG A 1 102 ? 7.076 17.375 3.079 1.00 76.75 102 ARG A CA 1
ATOM 826 C C . ARG A 1 102 ? 6.934 18.750 3.737 1.00 76.75 102 ARG A C 1
ATOM 828 O O . ARG A 1 102 ? 7.717 19.641 3.431 1.00 76.75 102 ARG A O 1
ATOM 835 N N . GLU A 1 103 ? 5.959 18.923 4.629 1.00 74.62 103 GLU A N 1
ATOM 836 C CA . GLU A 1 103 ? 5.684 20.184 5.336 1.00 74.62 103 GLU A CA 1
ATOM 837 C C . GLU A 1 103 ? 6.479 20.354 6.644 1.00 74.62 103 GLU A C 1
ATOM 839 O O . GLU A 1 103 ? 6.393 21.419 7.252 1.00 74.62 103 GLU A O 1
ATOM 844 N N . ALA A 1 104 ? 7.250 19.354 7.092 1.00 64.50 104 ALA A N 1
ATOM 845 C CA . ALA A 1 104 ? 8.047 19.411 8.322 1.00 64.50 104 ALA A CA 1
ATOM 846 C C . ALA A 1 104 ? 9.548 19.682 8.061 1.00 64.50 104 ALA A C 1
ATOM 848 O O . ALA A 1 104 ? 10.362 18.757 8.141 1.00 64.50 104 ALA A O 1
ATOM 849 N N . PRO A 1 105 ? 9.972 20.935 7.800 1.00 51.69 105 PRO A N 1
ATOM 850 C CA . PRO A 1 105 ? 11.383 21.282 7.784 1.00 51.69 105 PRO A CA 1
ATOM 851 C C . PRO A 1 105 ? 11.897 21.395 9.232 1.00 51.69 105 PRO A C 1
ATOM 853 O O . PRO A 1 105 ? 11.471 22.260 9.992 1.00 51.69 105 PRO A O 1
ATOM 856 N N . GLY A 1 106 ? 12.839 20.533 9.628 1.00 52.59 106 GLY A N 1
ATOM 857 C CA . GLY A 1 106 ? 13.832 20.923 10.640 1.00 52.59 106 GLY A CA 1
ATOM 858 C C . GLY A 1 106 ? 13.726 20.392 12.076 1.00 52.59 106 GLY A C 1
ATOM 859 O O . GLY A 1 106 ? 14.288 21.025 12.965 1.00 52.59 106 GLY A O 1
ATOM 860 N N . ARG A 1 107 ? 13.104 19.240 12.367 1.00 45.59 107 ARG A N 1
ATOM 861 C CA . ARG A 1 107 ? 13.267 18.601 13.696 1.00 45.59 107 ARG A CA 1
ATOM 862 C C . ARG A 1 107 ? 13.620 17.119 13.597 1.00 45.59 107 ARG A C 1
ATOM 864 O O . ARG A 1 107 ? 12.742 16.271 13.496 1.00 45.59 107 ARG A O 1
ATOM 871 N N . GLY A 1 108 ? 14.916 16.827 13.694 1.00 47.56 108 GLY A N 1
ATOM 872 C CA . GLY A 1 108 ? 15.455 15.469 13.805 1.00 47.56 108 GLY A CA 1
ATOM 873 C C . GLY A 1 108 ? 15.916 14.864 12.479 1.00 47.56 108 GLY A C 1
ATOM 874 O O . GLY A 1 108 ? 15.614 15.383 11.408 1.00 47.56 108 GLY A O 1
ATOM 875 N N . ILE A 1 109 ? 16.705 13.790 12.590 1.00 46.62 109 ILE A N 1
ATOM 876 C CA . ILE A 1 109 ? 17.369 13.053 11.500 1.00 46.62 109 ILE A CA 1
ATOM 877 C C . ILE A 1 109 ? 16.445 12.957 10.268 1.00 46.62 109 ILE A C 1
ATOM 879 O O . ILE A 1 109 ? 15.308 12.508 10.427 1.00 46.62 109 ILE A O 1
ATOM 883 N N . PRO A 1 110 ? 16.900 13.334 9.054 1.00 46.91 110 PRO A N 1
ATOM 884 C CA . PRO A 1 110 ? 16.061 13.284 7.865 1.00 46.91 110 PRO A CA 1
ATOM 885 C C . PRO A 1 110 ? 15.573 11.853 7.643 1.00 46.91 110 PRO A C 1
ATOM 887 O O . PRO A 1 110 ? 16.354 10.954 7.320 1.00 46.91 110 PRO A O 1
ATOM 890 N N . THR A 1 111 ? 14.274 11.617 7.817 1.00 52.84 111 THR A N 1
ATOM 891 C CA . THR A 1 111 ? 13.667 10.381 7.330 1.00 52.84 111 THR A CA 1
ATOM 892 C C . THR A 1 111 ? 13.713 10.435 5.807 1.00 52.84 111 THR A C 1
ATOM 894 O O . THR A 1 111 ? 13.051 11.282 5.218 1.00 52.84 111 THR A O 1
ATOM 897 N N . ARG A 1 112 ? 14.525 9.567 5.189 1.00 60.44 112 ARG A N 1
ATOM 898 C CA . ARG A 1 112 ? 14.891 9.624 3.758 1.00 60.44 112 ARG A CA 1
ATOM 899 C C . ARG A 1 112 ? 13.761 9.273 2.785 1.00 60.44 112 ARG A C 1
ATOM 901 O O . ARG A 1 112 ? 13.932 9.426 1.585 1.00 60.44 112 ARG A O 1
ATOM 908 N N . TRP A 1 113 ? 12.630 8.749 3.258 1.00 74.31 113 TRP A N 1
ATOM 909 C CA . TRP A 1 113 ? 11.573 8.307 2.351 1.00 74.31 113 TRP A CA 1
ATOM 910 C C . TRP A 1 113 ? 10.739 9.496 1.863 1.00 74.31 113 TRP A C 1
ATOM 912 O O . TRP A 1 113 ? 10.347 10.347 2.659 1.00 74.31 113 TRP A O 1
ATOM 922 N N . ALA A 1 114 ? 10.472 9.531 0.555 1.00 77.38 114 ALA A N 1
ATOM 923 C CA . ALA A 1 114 ? 9.753 10.594 -0.151 1.00 77.38 114 ALA A CA 1
ATOM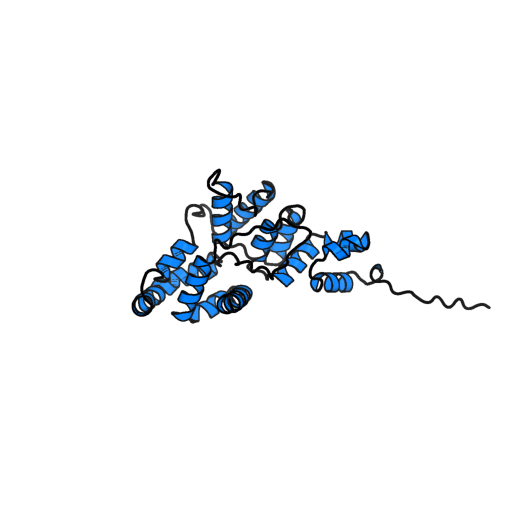 924 C C . ALA A 1 114 ? 10.433 11.977 -0.215 1.00 77.38 114 ALA A C 1
ATOM 926 O O . ALA A 1 114 ? 9.847 12.896 -0.790 1.00 77.38 114 ALA A O 1
ATOM 927 N N . SER A 1 115 ? 11.633 12.162 0.351 1.00 74.62 115 SER A N 1
ATOM 928 C CA . SER A 1 115 ? 12.324 13.463 0.320 1.00 74.62 115 SER A CA 1
ATOM 929 C C . SER A 1 115 ? 12.832 13.842 -1.073 1.00 74.62 115 SER A C 1
ATOM 931 O O . SER A 1 115 ? 12.905 15.022 -1.397 1.00 74.62 115 SER A O 1
ATOM 933 N N . ASP A 1 116 ? 13.163 12.841 -1.883 1.00 77.81 116 ASP A N 1
ATOM 934 C CA . ASP A 1 116 ? 13.645 12.941 -3.263 1.00 77.81 116 ASP A CA 1
ATOM 935 C C . ASP A 1 116 ? 12.516 12.814 -4.299 1.00 77.81 116 ASP A C 1
ATOM 937 O O . ASP A 1 116 ? 12.772 12.799 -5.499 1.00 77.81 116 ASP A O 1
ATOM 941 N N . LEU A 1 117 ? 11.258 12.717 -3.857 1.00 87.31 117 LEU A N 1
ATOM 942 C CA . LEU A 1 117 ? 10.147 12.425 -4.751 1.00 87.31 117 LEU A CA 1
ATOM 943 C C . LEU A 1 117 ? 9.865 13.612 -5.697 1.00 87.31 117 LEU A C 1
ATOM 945 O O . LEU A 1 117 ? 9.590 14.721 -5.215 1.00 87.31 117 LEU A O 1
ATOM 949 N N . PRO A 1 118 ? 9.844 13.395 -7.027 1.00 89.69 118 PRO A N 1
ATOM 950 C CA . PRO A 1 118 ? 9.567 14.452 -7.990 1.00 89.69 118 PRO A CA 1
ATOM 951 C C . PRO A 1 118 ? 8.226 15.155 -7.737 1.00 89.69 118 PRO A C 1
ATOM 953 O O . PRO A 1 118 ? 7.223 14.486 -7.455 1.00 89.69 118 PRO A O 1
ATOM 956 N N . PRO A 1 119 ? 8.149 16.492 -7.902 1.00 90.06 119 PRO A N 1
ATOM 957 C CA . PRO A 1 119 ? 6.903 17.235 -7.727 1.00 90.06 119 PRO A CA 1
ATOM 958 C C . PRO A 1 119 ? 5.744 16.698 -8.574 1.00 90.06 119 PRO A C 1
ATOM 960 O O . PRO A 1 119 ? 4.617 16.660 -8.090 1.00 90.06 119 PRO A O 1
ATOM 963 N N . SER A 1 120 ? 6.021 16.229 -9.795 1.00 93.56 120 SER A N 1
ATOM 964 C CA . SER A 1 120 ? 5.026 15.642 -10.702 1.00 93.56 120 SER A CA 1
ATOM 965 C C . SER A 1 120 ? 4.362 14.393 -10.122 1.00 93.56 120 SER A C 1
ATOM 967 O O . SER A 1 120 ? 3.144 14.264 -10.189 1.00 93.56 120 SER A O 1
ATOM 969 N N . ILE A 1 121 ? 5.134 13.505 -9.490 1.00 94.75 121 ILE A N 1
ATOM 970 C CA . ILE A 1 121 ? 4.596 12.311 -8.829 1.00 94.75 121 ILE A CA 1
ATOM 971 C C . ILE A 1 121 ? 3.738 12.710 -7.633 1.00 94.75 121 ILE A C 1
ATOM 973 O O . ILE A 1 121 ? 2.683 12.130 -7.396 1.00 94.75 121 ILE A O 1
ATOM 977 N N . VAL A 1 122 ? 4.170 13.718 -6.877 1.00 92.31 122 VAL A N 1
ATOM 978 C CA . VAL A 1 122 ? 3.404 14.188 -5.723 1.00 92.31 122 VAL A CA 1
ATOM 979 C C . VAL A 1 122 ? 2.058 14.771 -6.151 1.00 92.31 122 VAL A C 1
ATOM 981 O O . VAL A 1 122 ? 1.046 14.443 -5.535 1.00 92.31 122 VAL A O 1
ATOM 984 N N . VAL A 1 123 ? 2.036 15.593 -7.203 1.00 93.25 123 VAL A N 1
ATOM 985 C CA . VAL A 1 123 ? 0.794 16.127 -7.781 1.00 93.25 123 VAL A CA 1
ATOM 986 C C . VAL A 1 123 ? -0.118 14.988 -8.234 1.00 93.25 123 VAL A C 1
ATOM 988 O O . VAL A 1 123 ? -1.260 14.942 -7.790 1.00 93.25 123 VAL A O 1
ATOM 991 N N . GLU A 1 124 ? 0.400 14.014 -8.989 1.00 95.56 124 GLU A N 1
ATOM 992 C CA . GLU A 1 124 ? -0.376 12.851 -9.449 1.00 95.56 124 GLU A CA 1
ATOM 993 C C . GLU A 1 124 ? -1.027 12.086 -8.280 1.00 95.56 124 GLU A C 1
ATOM 995 O O . GLU A 1 124 ? -2.219 11.780 -8.310 1.00 95.56 124 GLU A O 1
ATOM 1000 N N . LEU A 1 125 ? -0.270 11.813 -7.210 1.00 95.00 125 LEU A N 1
ATOM 1001 C CA . LEU A 1 125 ? -0.786 11.113 -6.029 1.00 95.00 125 LEU A CA 1
ATOM 1002 C C . LEU A 1 125 ? -1.883 11.912 -5.309 1.00 95.00 125 LEU A C 1
ATOM 1004 O O . LEU A 1 125 ? -2.856 11.327 -4.826 1.00 95.00 125 LEU A O 1
ATOM 1008 N N . TYR A 1 126 ? -1.745 13.236 -5.213 1.00 92.81 126 TYR A N 1
ATOM 1009 C CA . TYR A 1 126 ? -2.771 14.075 -4.593 1.00 92.81 126 TYR A CA 1
ATOM 1010 C C . TYR A 1 126 ? -4.008 14.240 -5.468 1.00 92.81 126 TYR A C 1
ATOM 1012 O O . TYR A 1 126 ? -5.112 14.210 -4.924 1.00 92.81 126 TYR A O 1
ATOM 1020 N N . ASP A 1 127 ? -3.852 14.376 -6.781 1.00 93.19 127 ASP A N 1
ATOM 1021 C CA . ASP A 1 127 ? -4.967 14.476 -7.723 1.00 93.19 127 ASP A CA 1
ATOM 1022 C C . ASP A 1 127 ? -5.779 13.177 -7.735 1.00 93.19 127 ASP A C 1
ATOM 1024 O O . ASP A 1 127 ? -7.010 13.207 -7.640 1.00 93.19 127 ASP A O 1
ATOM 1028 N N . GLU A 1 128 ? -5.100 12.025 -7.730 1.00 94.69 128 GLU A N 1
ATOM 1029 C CA . GLU A 1 128 ? -5.734 10.723 -7.516 1.00 94.69 128 GLU A CA 1
ATOM 1030 C C . GLU A 1 128 ? -6.478 10.677 -6.178 1.00 94.69 128 GLU A C 1
ATOM 1032 O O . GLU A 1 128 ? -7.646 10.286 -6.118 1.00 94.69 128 GLU A O 1
ATOM 1037 N N . GLY A 1 129 ? -5.834 11.129 -5.101 1.00 92.81 129 GLY A N 1
ATOM 1038 C CA . GLY A 1 129 ? -6.444 11.190 -3.778 1.00 92.81 129 GLY A CA 1
ATOM 1039 C C . GLY A 1 129 ? -7.710 12.043 -3.749 1.00 92.81 129 GLY A C 1
ATOM 1040 O O . GLY A 1 129 ? -8.713 11.638 -3.164 1.00 92.81 129 GLY A O 1
ATOM 1041 N N . GLN A 1 130 ? -7.690 13.218 -4.383 1.00 91.12 130 GLN A N 1
ATOM 1042 C CA . GLN A 1 130 ? -8.851 14.108 -4.466 1.00 91.12 130 GLN A CA 1
ATOM 1043 C C . GLN A 1 130 ? -9.984 13.473 -5.268 1.00 91.12 130 GLN A C 1
ATOM 1045 O O . GLN A 1 130 ? -11.152 13.617 -4.904 1.00 91.12 130 GLN A O 1
ATOM 1050 N N . ARG A 1 131 ? -9.649 12.735 -6.330 1.00 92.62 131 ARG A N 1
ATOM 1051 C CA . ARG A 1 131 ? -10.628 12.017 -7.145 1.00 92.62 131 ARG A CA 1
ATOM 1052 C C . ARG A 1 131 ? -11.280 10.868 -6.381 1.00 92.62 131 ARG A C 1
ATOM 1054 O O . ARG A 1 131 ? -12.489 10.690 -6.490 1.00 92.62 131 ARG A O 1
ATOM 1061 N N . GLN A 1 132 ? -10.509 10.121 -5.587 1.00 91.56 132 GLN A N 1
ATOM 1062 C CA . GLN A 1 132 ? -11.025 8.987 -4.812 1.00 91.56 132 GLN A CA 1
ATOM 1063 C C . GLN A 1 132 ? -11.775 9.407 -3.541 1.00 91.56 132 GLN A C 1
ATOM 1065 O O . GLN A 1 132 ? -12.767 8.776 -3.178 1.00 91.56 132 GLN A O 1
ATOM 1070 N N . PHE A 1 133 ? -11.314 10.451 -2.846 1.00 89.62 133 PHE A N 1
ATOM 1071 C CA . PHE A 1 133 ? -11.795 10.790 -1.498 1.00 89.62 133 PHE A CA 1
ATOM 1072 C C . PHE A 1 133 ? -12.532 12.132 -1.402 1.00 89.62 133 PHE A C 1
ATOM 1074 O O . PHE A 1 133 ? -13.005 12.480 -0.318 1.00 89.62 133 PHE A O 1
ATOM 1081 N N . GLY A 1 134 ? -12.666 12.855 -2.517 1.00 84.62 134 GLY A N 1
ATOM 1082 C CA . GLY A 1 134 ? -13.367 14.134 -2.616 1.00 84.62 134 GLY A CA 1
ATOM 1083 C C . GLY A 1 134 ? -12.475 15.363 -2.403 1.00 84.62 134 GLY A C 1
ATOM 1084 O O . GLY A 1 134 ? -11.380 15.298 -1.833 1.00 84.62 134 GLY A O 1
ATOM 1085 N N . LYS A 1 135 ? -12.972 16.522 -2.863 1.00 67.12 135 LYS A N 1
ATOM 1086 C CA . LYS A 1 135 ? -12.329 17.830 -2.663 1.00 67.12 135 LYS A CA 1
ATOM 1087 C C . LYS A 1 135 ? -12.323 18.187 -1.177 1.00 67.12 135 LYS A C 1
ATOM 1089 O O . LYS A 1 135 ? -13.332 18.044 -0.493 1.00 67.12 135 LYS A O 1
ATOM 1094 N N . GLY A 1 136 ? -11.183 18.671 -0.689 1.00 58.84 136 GLY A N 1
ATOM 1095 C CA . GLY A 1 136 ? -11.016 18.989 0.726 1.00 58.84 136 GLY A CA 1
ATOM 1096 C C . GLY A 1 136 ? -10.724 17.762 1.581 1.00 58.84 136 GLY A C 1
ATOM 1097 O O . GLY A 1 136 ? -11.205 17.700 2.714 1.00 58.84 136 GLY A O 1
ATOM 1098 N N . LEU A 1 137 ? -9.914 16.811 1.075 1.00 61.22 137 LEU A N 1
ATOM 1099 C CA . LEU A 1 137 ? -9.218 15.869 1.951 1.00 61.22 137 LEU A CA 1
ATOM 1100 C C . LEU A 1 137 ? -8.741 16.675 3.155 1.00 61.22 137 LEU A C 1
ATOM 1102 O O . LEU A 1 137 ? -7.934 17.599 3.006 1.00 61.22 137 LEU A O 1
ATOM 1106 N N . GLN A 1 138 ? -9.236 16.346 4.343 1.00 58.88 138 GLN A N 1
ATOM 1107 C CA . GLN A 1 138 ? -8.624 16.811 5.572 1.00 58.88 138 GLN A CA 1
ATOM 1108 C C . GLN A 1 138 ? -7.268 16.100 5.680 1.00 58.88 138 GLN A C 1
ATOM 1110 O O . GLN A 1 138 ? -7.057 15.216 6.501 1.00 58.88 138 GLN A O 1
ATOM 1115 N N . LEU A 1 139 ? -6.331 16.486 4.809 1.00 57.53 139 LEU A N 1
ATOM 1116 C CA . LEU A 1 139 ? -4.912 16.171 4.883 1.00 57.53 139 LEU A CA 1
ATOM 1117 C C . LEU A 1 139 ? -4.284 16.830 6.123 1.00 57.53 139 LEU A C 1
ATOM 1119 O O . LEU A 1 139 ? -3.128 16.580 6.419 1.00 57.53 139 LEU A O 1
ATOM 1123 N N . ARG A 1 140 ? -5.044 17.690 6.820 1.00 47.94 140 ARG A N 1
ATOM 1124 C CA . ARG A 1 140 ? -4.737 18.243 8.144 1.00 47.94 140 ARG A CA 1
ATOM 1125 C C . ARG A 1 140 ? -5.159 17.329 9.306 1.00 47.94 140 ARG A C 1
ATOM 1127 O O . ARG A 1 140 ? -4.858 17.649 10.448 1.00 47.94 140 ARG A O 1
ATOM 1134 N N . GLY A 1 141 ? -5.879 16.237 9.040 1.00 60.94 141 GLY A N 1
ATOM 1135 C CA . GLY A 1 141 ? -6.223 15.217 10.032 1.00 60.94 141 GLY A CA 1
ATOM 1136 C C . GLY A 1 141 ? -5.271 14.023 9.965 1.00 60.94 141 GLY A C 1
ATOM 1137 O O . GLY A 1 141 ? -4.602 13.817 8.958 1.00 60.94 141 GLY A O 1
ATOM 1138 N N . ASN A 1 142 ? -5.241 13.221 11.027 1.00 81.88 142 ASN A N 1
ATOM 1139 C CA . ASN A 1 142 ? -4.468 11.984 11.098 1.00 81.88 142 ASN A CA 1
ATOM 1140 C C . ASN A 1 142 ? -5.455 10.814 11.226 1.00 81.88 142 ASN A C 1
ATOM 1142 O O . ASN A 1 142 ? -6.022 10.595 12.297 1.00 81.88 142 ASN A O 1
ATOM 1146 N N . ASP A 1 143 ? -5.683 10.072 10.137 1.00 90.56 143 ASP A N 1
ATOM 1147 C CA . ASP A 1 143 ? -6.602 8.926 10.123 1.00 90.56 143 ASP A CA 1
ATOM 1148 C C . ASP A 1 143 ? -6.212 7.864 11.164 1.00 90.56 143 ASP A C 1
ATOM 1150 O O . ASP A 1 143 ? -7.096 7.226 11.731 1.00 90.56 143 ASP A O 1
ATOM 1154 N N . ALA A 1 144 ? -4.921 7.721 11.496 1.00 90.00 144 ALA A N 1
ATOM 1155 C CA . ALA A 1 144 ? -4.492 6.838 12.580 1.00 90.00 144 ALA A CA 1
ATOM 1156 C C . ALA A 1 144 ? -4.886 7.375 13.961 1.00 90.00 144 ALA A C 1
ATOM 1158 O O . ALA A 1 144 ? -5.292 6.597 14.821 1.00 90.00 144 ALA A O 1
ATOM 1159 N N . GLN A 1 145 ? -4.849 8.694 14.172 1.00 90.19 145 GLN A N 1
ATOM 1160 C CA . GLN A 1 145 ? -5.378 9.303 15.396 1.00 90.19 145 GLN A CA 1
ATOM 1161 C C . GLN A 1 145 ? -6.901 9.145 15.481 1.00 90.19 145 GLN A C 1
ATOM 1163 O O . GLN A 1 145 ? -7.437 8.865 16.550 1.00 90.19 145 GLN A O 1
ATOM 1168 N N . HIS A 1 146 ? -7.605 9.285 14.356 1.00 92.31 146 HIS A N 1
ATOM 1169 C CA . HIS A 1 146 ? -9.046 9.048 14.314 1.00 92.31 146 HIS A CA 1
ATOM 1170 C C . HIS A 1 146 ? -9.366 7.583 14.640 1.00 92.31 146 HIS A C 1
ATOM 1172 O O . HIS A 1 146 ? -10.228 7.315 15.472 1.00 92.31 146 HIS A O 1
ATOM 1178 N N . PHE A 1 147 ? -8.616 6.637 14.066 1.00 94.56 147 PHE A N 1
ATOM 1179 C CA . PHE A 1 147 ? -8.729 5.217 14.392 1.00 94.56 147 PHE A CA 1
ATOM 1180 C C . PHE A 1 147 ? -8.461 4.954 15.881 1.00 94.56 147 PHE A C 1
ATOM 1182 O O . PHE A 1 147 ? -9.260 4.275 16.515 1.00 94.56 147 PHE A O 1
ATOM 1189 N N . TYR A 1 148 ? -7.402 5.542 16.453 1.00 93.56 148 TYR A N 1
ATOM 1190 C CA . TYR A 1 148 ? -7.069 5.445 17.881 1.00 93.56 148 TYR A CA 1
ATOM 1191 C C . TYR A 1 148 ? -8.249 5.843 18.778 1.00 93.56 148 TYR A C 1
ATOM 1193 O O . TYR A 1 148 ? -8.594 5.127 19.721 1.00 93.56 148 TYR A O 1
ATOM 1201 N N . THR A 1 149 ? -8.893 6.973 18.472 1.00 94.12 149 THR A N 1
ATOM 1202 C CA . THR A 1 149 ? -10.066 7.444 19.215 1.00 94.12 149 THR A CA 1
ATOM 1203 C C . THR A 1 149 ? -11.256 6.503 19.034 1.00 94.12 149 THR A C 1
ATOM 1205 O O . THR A 1 149 ? -11.871 6.104 20.022 1.00 94.12 149 THR A O 1
ATOM 1208 N N . LEU A 1 150 ? -11.567 6.104 17.795 1.00 95.00 150 LEU A N 1
ATOM 1209 C CA . LEU A 1 150 ? -12.715 5.238 17.512 1.00 95.00 150 LEU A CA 1
ATOM 1210 C C . LEU A 1 150 ? -12.572 3.844 18.132 1.00 95.00 150 LEU A C 1
ATOM 1212 O O . LEU A 1 150 ? -13.571 3.270 18.559 1.00 95.00 150 LEU A O 1
ATOM 1216 N N . SER A 1 151 ? -11.352 3.308 18.203 1.00 94.62 151 SER A N 1
ATOM 1217 C CA . SER A 1 151 ? -11.082 1.977 18.748 1.00 94.62 151 SER A CA 1
ATOM 1218 C C . SER A 1 151 ? -10.989 1.942 20.277 1.00 94.62 151 SER A C 1
ATOM 1220 O O . SER A 1 151 ? -10.719 0.880 20.834 1.00 94.62 151 SER A O 1
ATOM 1222 N N . GLY A 1 152 ? -11.130 3.082 20.968 1.00 93.50 152 GLY A N 1
ATOM 1223 C CA . GLY A 1 152 ? -10.938 3.156 22.420 1.00 93.50 152 GLY A CA 1
ATOM 1224 C C . GLY A 1 152 ? -9.505 2.817 22.842 1.00 93.50 152 GLY A C 1
ATOM 1225 O O . GLY A 1 152 ? -9.284 2.224 23.898 1.00 93.50 152 GLY A O 1
ATOM 1226 N N . ALA A 1 153 ? -8.513 3.152 22.008 1.00 91.12 153 ALA A N 1
ATOM 1227 C CA . ALA A 1 153 ? -7.131 2.722 22.208 1.00 91.12 153 ALA A CA 1
ATOM 1228 C C . ALA A 1 153 ? -6.505 3.229 23.523 1.00 91.12 153 ALA A C 1
ATOM 1230 O O . ALA A 1 153 ? -5.612 2.565 24.045 1.00 91.12 153 ALA A O 1
ATOM 1231 N N . SER A 1 154 ? -7.002 4.345 24.070 1.00 92.19 154 SER A N 1
ATOM 1232 C CA . SER A 1 154 ? -6.593 4.903 25.366 1.00 92.19 154 SER A CA 1
ATOM 1233 C C . SER A 1 154 ? -7.163 4.169 26.580 1.00 92.19 154 SER A C 1
ATOM 1235 O O . SER A 1 154 ? -6.639 4.337 27.675 1.00 92.19 154 SER A O 1
ATOM 1237 N N . GLN A 1 155 ? -8.244 3.407 26.407 1.00 94.44 155 GLN A N 1
ATOM 1238 C CA . GLN A 1 155 ? -8.942 2.725 27.499 1.00 94.44 155 GLN A CA 1
ATOM 1239 C C . GLN A 1 155 ? -8.410 1.310 27.695 1.00 94.44 155 GLN A C 1
ATOM 1241 O O . GLN A 1 155 ? -7.785 0.753 26.789 1.00 94.44 155 GLN A O 1
ATOM 1246 N N . ASN A 1 156 ? -8.702 0.684 28.836 1.00 92.94 156 ASN A N 1
ATOM 1247 C CA . ASN A 1 156 ? -8.414 -0.739 29.039 1.00 92.94 156 ASN A CA 1
ATOM 1248 C C . ASN A 1 156 ? -9.291 -1.630 28.130 1.00 92.94 156 ASN A C 1
ATOM 1250 O O . ASN A 1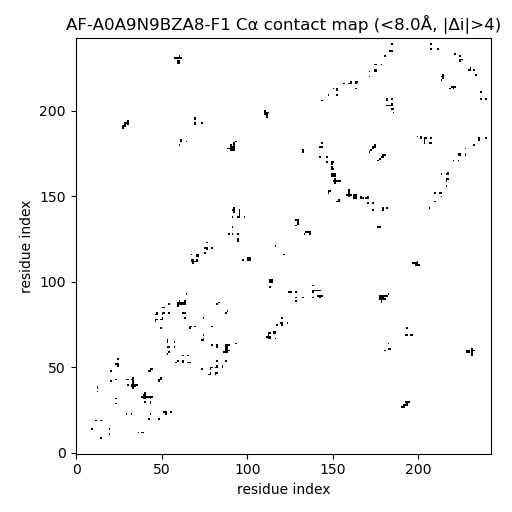 156 ? -10.174 -1.153 27.420 1.00 92.94 156 ASN A O 1
ATOM 1254 N N . THR A 1 157 ? -9.008 -2.934 28.064 1.00 90.19 157 THR A N 1
ATOM 1255 C CA . THR A 1 157 ? -9.696 -3.860 27.139 1.00 90.19 157 THR A CA 1
ATOM 1256 C C . THR A 1 157 ? -11.199 -3.966 27.405 1.00 90.19 157 THR A C 1
ATOM 1258 O O . THR A 1 157 ? -11.979 -4.023 26.454 1.00 90.19 157 THR A O 1
ATOM 1261 N N . THR A 1 158 ? -11.610 -3.946 28.674 1.00 92.38 158 THR A N 1
ATOM 1262 C CA . THR A 1 158 ? -13.018 -4.046 29.079 1.00 92.38 158 THR A CA 1
ATOM 1263 C C . THR A 1 158 ? -13.814 -2.828 28.618 1.00 92.38 158 THR A C 1
ATOM 1265 O O . THR A 1 158 ? -14.887 -2.978 28.041 1.00 92.38 158 THR A O 1
ATOM 1268 N N . GLU A 1 159 ? -13.259 -1.631 28.796 1.00 94.56 159 GLU A N 1
ATOM 1269 C CA . GLU A 1 159 ? -13.877 -0.358 28.406 1.00 94.56 159 GLU A CA 1
ATOM 1270 C C . GLU A 1 159 ? -13.789 -0.082 26.902 1.00 94.56 159 GLU A C 1
ATOM 1272 O O . GLU A 1 159 ? -14.690 0.515 26.318 1.00 94.56 159 GLU A O 1
ATOM 1277 N N . ALA A 1 160 ? -12.727 -0.538 26.237 1.00 94.50 160 ALA A N 1
ATOM 1278 C CA . ALA A 1 160 ? -12.558 -0.349 24.798 1.00 94.50 160 ALA A CA 1
ATOM 1279 C C . ALA A 1 160 ? -13.563 -1.168 23.970 1.00 94.50 160 ALA A C 1
ATOM 1281 O O . ALA A 1 160 ? -13.940 -0.752 22.873 1.00 94.50 160 ALA A O 1
ATOM 1282 N N . LYS A 1 161 ? -14.033 -2.311 24.487 1.00 95.12 161 LYS A N 1
ATOM 1283 C CA . LYS A 1 161 ? -14.985 -3.192 23.793 1.00 95.12 161 LYS A CA 1
ATOM 1284 C C . LYS A 1 161 ? -16.322 -2.517 23.437 1.00 95.12 161 LYS A C 1
ATOM 1286 O O . LYS A 1 161 ? -16.685 -2.551 22.261 1.00 95.12 161 LYS A O 1
ATOM 1291 N N . PRO A 1 162 ? -17.058 -1.879 24.364 1.00 96.38 162 PRO A N 1
ATOM 1292 C CA . PRO A 1 162 ? -18.276 -1.160 23.996 1.00 96.38 162 PRO A CA 1
ATOM 1293 C C . PRO A 1 162 ? -17.994 0.043 23.080 1.00 96.38 162 PRO A C 1
ATOM 1295 O O . PRO A 1 162 ? -18.787 0.320 22.183 1.00 96.38 162 PRO A O 1
ATOM 1298 N N . ILE A 1 163 ? -16.844 0.715 23.234 1.00 96.50 163 ILE A N 1
ATOM 1299 C CA . ILE A 1 163 ? -16.460 1.863 22.394 1.00 96.50 163 ILE A CA 1
ATOM 1300 C C . ILE A 1 163 ? -16.284 1.439 20.934 1.00 96.50 163 ILE A C 1
ATOM 1302 O O . ILE A 1 163 ? -16.866 2.053 20.039 1.00 96.50 163 ILE A O 1
ATOM 1306 N N . ILE A 1 164 ? -15.510 0.379 20.680 1.00 95.69 164 ILE A N 1
ATOM 1307 C CA . ILE A 1 164 ? -15.247 -0.080 19.312 1.00 95.69 164 ILE A CA 1
ATOM 1308 C C . ILE A 1 164 ? -16.517 -0.612 18.640 1.00 95.69 164 ILE A C 1
ATOM 1310 O O . ILE A 1 164 ? -16.709 -0.398 17.446 1.00 95.69 164 ILE A O 1
ATOM 1314 N N . GLN A 1 165 ? -17.407 -1.251 19.405 1.00 94.81 165 GLN A N 1
ATOM 1315 C CA . GLN A 1 165 ? -18.700 -1.729 18.915 1.00 94.81 165 GLN A CA 1
ATOM 1316 C C . GLN A 1 165 ? -19.616 -0.565 18.526 1.00 94.81 165 GLN A C 1
ATOM 1318 O O . GLN A 1 165 ? -20.166 -0.563 17.426 1.00 94.81 165 GLN A O 1
ATOM 1323 N N . HIS A 1 166 ? -19.722 0.452 19.385 1.00 96.69 166 HIS A N 1
ATOM 1324 C CA . HIS A 1 166 ? -20.487 1.667 19.103 1.00 96.69 166 HIS A CA 1
ATOM 1325 C C . HIS A 1 166 ? -19.946 2.410 17.869 1.00 96.69 166 HIS A C 1
ATOM 1327 O O . HIS A 1 166 ? -20.704 2.876 17.020 1.00 96.69 166 HIS A O 1
ATOM 1333 N N . ASN A 1 167 ? -18.621 2.472 17.730 1.00 96.69 167 ASN A N 1
ATOM 1334 C CA . ASN A 1 167 ? -17.939 3.210 16.667 1.00 96.69 167 ASN A CA 1
ATOM 1335 C C . ASN A 1 167 ? -17.620 2.369 15.418 1.00 96.69 167 ASN A C 1
ATOM 1337 O O . ASN A 1 167 ? -16.930 2.849 14.510 1.00 96.69 167 ASN A O 1
ATOM 1341 N N . ALA A 1 168 ? -18.113 1.129 15.341 1.00 95.25 168 ALA A N 1
ATOM 1342 C CA . ALA A 1 168 ? -17.733 0.172 14.304 1.00 95.25 168 ALA A CA 1
ATOM 1343 C C . ALA A 1 168 ? -17.986 0.708 12.887 1.00 95.25 168 ALA A C 1
ATOM 1345 O O . ALA A 1 168 ? -17.153 0.533 12.000 1.00 95.25 168 ALA A O 1
ATOM 1346 N N . SER A 1 169 ? -19.092 1.424 12.670 1.00 95.50 169 SER A N 1
ATOM 1347 C CA . SER A 1 169 ? -19.423 2.030 11.373 1.00 95.50 169 SER A CA 1
ATOM 1348 C C . SER A 1 169 ? -18.375 3.055 10.915 1.00 95.50 169 SER A C 1
ATOM 1350 O O . SER A 1 169 ? -17.988 3.062 9.744 1.00 95.50 169 SER A O 1
ATOM 1352 N N . GLY A 1 170 ? -17.856 3.872 11.837 1.00 94.69 170 GLY A N 1
ATOM 1353 C CA . GLY A 1 170 ? -16.789 4.839 11.576 1.00 94.69 170 GLY A CA 1
ATOM 1354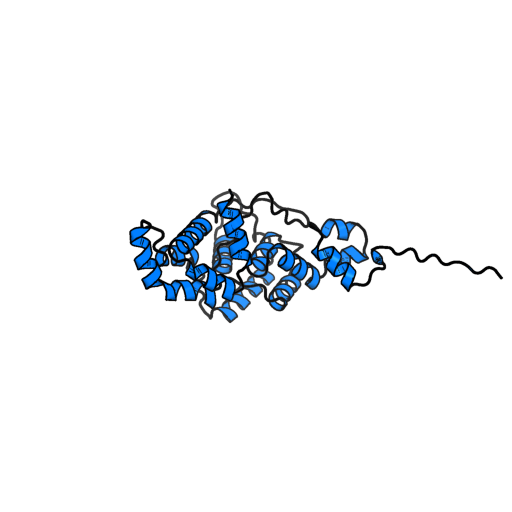 C C . GLY A 1 170 ? -15.471 4.158 11.213 1.00 94.69 170 GLY A C 1
ATOM 1355 O O . GLY A 1 170 ? -14.824 4.538 10.236 1.00 94.69 170 GLY A O 1
ATOM 1356 N N . ILE A 1 171 ? -15.113 3.092 11.932 1.00 94.88 171 ILE A N 1
ATOM 1357 C CA . ILE A 1 171 ? -13.908 2.298 11.652 1.00 94.88 171 ILE A CA 1
ATOM 1358 C C . ILE A 1 171 ? -14.029 1.592 10.299 1.00 94.88 171 ILE A C 1
ATOM 1360 O O . ILE A 1 171 ? -13.120 1.649 9.471 1.00 94.88 171 ILE A O 1
ATOM 1364 N N . ILE A 1 172 ? -15.181 0.980 10.024 1.00 94.88 172 ILE A N 1
ATOM 1365 C CA . ILE A 1 172 ? -15.464 0.340 8.737 1.00 94.88 172 ILE A CA 1
ATOM 1366 C C . ILE A 1 172 ? -15.378 1.364 7.604 1.00 94.88 172 ILE A C 1
ATOM 1368 O O . ILE A 1 172 ? -14.842 1.046 6.542 1.00 94.88 172 ILE A O 1
ATOM 1372 N N . LYS A 1 173 ? -15.854 2.597 7.815 1.00 93.88 173 LYS A N 1
ATOM 1373 C CA . LYS A 1 173 ? -15.722 3.686 6.842 1.00 93.88 173 LYS A CA 1
ATOM 1374 C C . LYS A 1 173 ? -14.255 4.062 6.610 1.00 93.88 173 LYS A C 1
ATOM 1376 O O . LYS A 1 173 ? -13.861 4.168 5.449 1.00 93.88 173 LYS A O 1
ATOM 1381 N N . LEU A 1 174 ? -13.441 4.198 7.663 1.00 93.00 174 LEU A N 1
ATOM 1382 C CA . LEU A 1 174 ? -11.990 4.412 7.535 1.00 93.00 174 LEU A CA 1
ATOM 1383 C C . LEU A 1 174 ? -11.338 3.343 6.655 1.00 93.00 174 LEU A C 1
ATOM 1385 O O . LEU A 1 174 ? -10.635 3.672 5.701 1.00 93.00 174 LEU A O 1
ATOM 1389 N N . ILE A 1 175 ? -11.618 2.070 6.926 1.00 93.38 175 ILE A N 1
ATOM 1390 C CA . ILE A 1 175 ? -11.000 0.957 6.202 1.00 93.38 175 ILE A CA 1
ATOM 1391 C C . ILE A 1 175 ? -11.519 0.877 4.761 1.00 93.38 175 ILE A C 1
ATOM 1393 O O . ILE A 1 175 ? -10.733 0.830 3.819 1.00 93.38 175 ILE A O 1
ATOM 1397 N N . LYS A 1 176 ? -12.840 0.873 4.550 1.00 92.94 176 LYS A N 1
ATOM 1398 C CA . LYS A 1 176 ? -13.431 0.619 3.225 1.00 92.94 176 LYS A CA 1
ATOM 1399 C C . LYS A 1 176 ? -13.364 1.819 2.292 1.00 92.94 176 LYS A C 1
ATOM 1401 O O . LYS A 1 176 ? -13.049 1.646 1.115 1.00 92.94 176 LYS A O 1
ATOM 1406 N N . VAL A 1 177 ? -13.705 3.004 2.795 1.00 91.94 177 VAL A N 1
ATOM 1407 C CA . VAL A 1 177 ? -13.815 4.219 1.977 1.00 91.94 177 VAL A CA 1
ATOM 1408 C C . VAL A 1 177 ? -12.462 4.895 1.874 1.00 91.94 177 VAL A C 1
ATOM 1410 O O . VAL A 1 177 ? -12.007 5.148 0.770 1.00 91.94 177 VAL A O 1
ATOM 1413 N N . TYR A 1 178 ? -11.788 5.122 3.003 1.00 92.12 178 TYR A N 1
ATOM 1414 C CA . TYR A 1 178 ? -10.519 5.861 3.030 1.00 92.12 178 TYR A CA 1
ATOM 1415 C C . TYR A 1 178 ? -9.277 4.972 2.913 1.00 92.12 178 TYR A C 1
ATOM 1417 O O . TYR A 1 178 ? -8.150 5.470 2.977 1.00 92.12 178 TYR A O 1
ATOM 1425 N N . LYS A 1 179 ? -9.492 3.663 2.713 1.00 93.44 179 LYS A N 1
ATOM 1426 C CA . LYS A 1 179 ? -8.449 2.643 2.547 1.00 93.44 179 LYS A CA 1
ATOM 1427 C C . LYS A 1 179 ? -7.427 2.672 3.685 1.00 93.44 179 LYS A C 1
ATOM 1429 O O . LYS A 1 179 ? -6.248 2.437 3.454 1.00 93.44 179 LYS A O 1
ATOM 1434 N N . PHE A 1 180 ? -7.884 2.971 4.905 1.00 92.31 180 PHE A N 1
ATOM 1435 C CA . PHE A 1 180 ? -7.011 3.103 6.065 1.00 92.31 180 PHE A CA 1
ATOM 1436 C C . PHE A 1 180 ? -6.253 1.805 6.338 1.00 92.31 180 PHE A C 1
ATOM 1438 O O . PHE A 1 180 ? -6.850 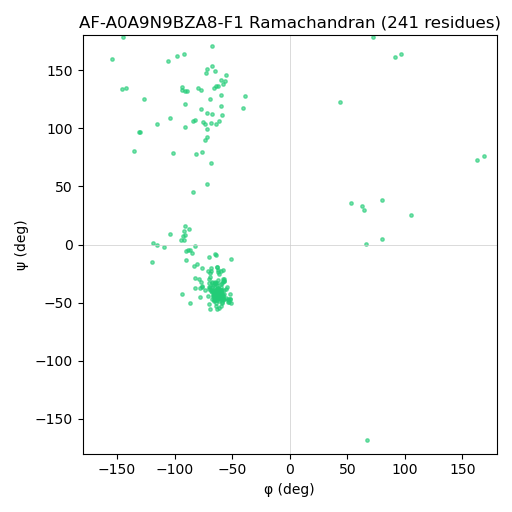0.765 6.643 1.00 92.31 180 PHE A O 1
ATOM 1445 N N . VAL A 1 181 ? -4.929 1.910 6.271 1.00 88.56 181 VAL A N 1
ATOM 1446 C CA . VAL A 1 181 ? -3.973 0.873 6.643 1.00 88.56 181 VAL A CA 1
ATOM 1447 C C . VAL A 1 181 ? -2.747 1.568 7.243 1.00 88.56 181 VAL A C 1
ATOM 1449 O O . VAL A 1 181 ? -2.282 2.555 6.662 1.00 88.56 181 VAL A O 1
ATOM 1452 N N . PRO A 1 182 ? -2.215 1.104 8.391 1.00 87.31 182 PRO A N 1
ATOM 1453 C CA . PRO A 1 182 ? -0.950 1.610 8.909 1.00 87.31 182 PRO A CA 1
ATOM 1454 C C . PRO A 1 182 ? 0.168 1.478 7.871 1.00 87.31 182 PRO A C 1
ATOM 1456 O O . PRO A 1 182 ? 0.214 0.517 7.099 1.00 87.31 182 PRO A O 1
ATOM 1459 N N . LEU A 1 183 ? 1.096 2.434 7.860 1.00 84.88 183 LEU A N 1
ATOM 1460 C CA . LEU A 1 183 ? 2.273 2.314 7.004 1.00 84.88 183 LEU A CA 1
ATOM 1461 C C . LEU A 1 183 ? 3.102 1.102 7.459 1.00 84.88 183 LEU A C 1
ATOM 1463 O O . LEU A 1 183 ? 3.270 0.902 8.667 1.00 84.88 183 LEU A O 1
ATOM 1467 N N . PRO A 1 184 ? 3.604 0.278 6.528 1.00 77.19 184 PRO A N 1
ATOM 1468 C CA . PRO A 1 184 ? 4.209 -1.003 6.857 1.00 77.19 184 PRO A CA 1
ATOM 1469 C C . PRO A 1 184 ? 5.453 -0.810 7.728 1.00 77.19 184 PRO A C 1
ATOM 1471 O O . PRO A 1 184 ? 6.280 0.080 7.499 1.00 77.19 184 PRO A O 1
ATOM 1474 N N . CYS A 1 185 ? 5.579 -1.647 8.761 1.00 66.75 185 CYS A N 1
ATOM 1475 C CA . CYS A 1 185 ? 6.753 -1.662 9.623 1.00 66.75 185 CYS A CA 1
ATOM 1476 C C . CYS A 1 185 ? 7.848 -2.500 8.957 1.00 66.75 185 CYS A C 1
ATOM 1478 O O . CYS A 1 185 ? 7.779 -3.725 8.922 1.00 66.75 185 CYS A O 1
ATOM 1480 N N . VAL A 1 186 ? 8.893 -1.856 8.445 1.00 61.81 186 VAL A N 1
ATOM 1481 C CA . VAL A 1 186 ? 9.990 -2.579 7.793 1.00 61.81 186 VAL A CA 1
ATOM 1482 C C . VAL A 1 186 ? 10.861 -3.252 8.858 1.00 61.81 186 VAL A C 1
ATOM 1484 O O . VAL A 1 186 ? 11.653 -2.590 9.531 1.00 61.81 186 VAL A O 1
ATOM 1487 N N . ARG A 1 187 ? 10.763 -4.579 9.013 1.00 51.56 187 ARG A N 1
ATOM 1488 C CA . ARG A 1 187 ? 11.829 -5.342 9.682 1.00 51.56 187 ARG A CA 1
ATOM 1489 C C . ARG A 1 187 ? 13.045 -5.421 8.764 1.00 51.56 187 ARG A C 1
ATOM 1491 O O . ARG A 1 187 ? 12.912 -5.496 7.548 1.00 51.56 187 ARG A O 1
ATOM 1498 N N . ARG A 1 188 ? 14.239 -5.522 9.359 1.00 43.66 188 ARG A N 1
ATOM 1499 C CA . ARG A 1 188 ? 15.536 -5.700 8.668 1.00 43.66 188 ARG A CA 1
ATOM 1500 C C . ARG A 1 188 ? 15.581 -6.850 7.636 1.00 43.66 188 ARG A C 1
ATOM 1502 O O . ARG A 1 188 ? 16.538 -6.905 6.877 1.00 43.66 188 ARG A O 1
ATOM 1509 N N . LYS A 1 189 ? 14.585 -7.747 7.600 1.00 42.84 189 LYS A N 1
ATOM 1510 C CA . LYS A 1 189 ? 14.490 -8.860 6.638 1.00 42.84 189 LYS A CA 1
ATOM 1511 C C . LYS A 1 189 ? 13.739 -8.532 5.338 1.00 42.84 189 LYS A C 1
ATOM 1513 O O . LYS A 1 189 ? 13.871 -9.301 4.395 1.00 42.84 189 LYS A O 1
ATOM 1518 N N . THR A 1 190 ? 13.008 -7.417 5.230 1.00 49.28 190 THR A N 1
ATOM 1519 C CA . THR A 1 190 ? 12.422 -6.998 3.943 1.00 49.28 190 THR A CA 1
ATOM 1520 C C . THR A 1 190 ? 13.500 -6.286 3.122 1.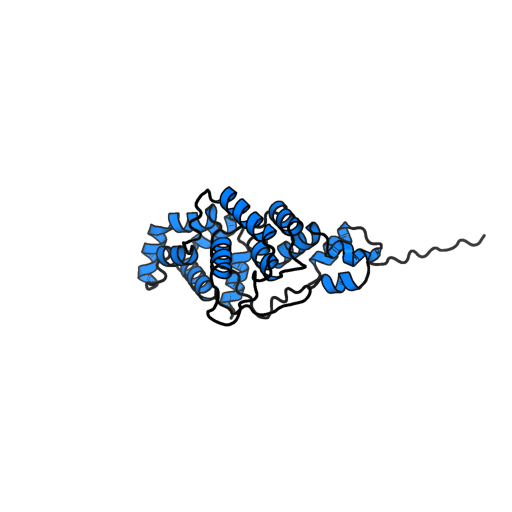00 49.28 190 THR A C 1
ATOM 1522 O O . THR A 1 190 ? 13.578 -5.056 3.088 1.00 49.28 190 THR A O 1
ATOM 1525 N N . VAL A 1 191 ? 14.410 -7.047 2.513 1.00 52.16 191 VAL A N 1
ATOM 1526 C CA . VAL A 1 191 ? 15.468 -6.491 1.658 1.00 52.16 191 VAL A CA 1
ATOM 1527 C C . VAL A 1 191 ? 14.854 -6.091 0.310 1.00 52.16 191 VAL A C 1
ATOM 1529 O O . VAL A 1 191 ? 14.928 -6.812 -0.671 1.00 52.16 191 VAL A O 1
ATOM 1532 N N . LEU A 1 192 ? 14.191 -4.937 0.264 1.00 57.62 192 LEU A N 1
ATOM 1533 C CA . LEU A 1 192 ? 13.678 -4.341 -0.974 1.00 57.62 192 LEU A CA 1
ATOM 1534 C C . LEU A 1 192 ? 14.743 -3.418 -1.554 1.00 57.62 192 LEU A C 1
ATOM 1536 O O . LEU A 1 192 ? 14.896 -2.307 -1.035 1.00 57.62 192 LEU A O 1
ATOM 1540 N N . ARG A 1 193 ? 15.490 -3.842 -2.580 1.00 57.31 193 ARG A N 1
ATOM 1541 C CA . ARG A 1 193 ? 16.573 -3.009 -3.124 1.00 57.31 193 ARG A CA 1
ATOM 1542 C C . ARG A 1 193 ? 16.666 -3.107 -4.638 1.00 57.31 193 ARG A C 1
ATOM 1544 O O . ARG A 1 193 ? 16.663 -4.203 -5.170 1.00 57.31 193 ARG A O 1
ATOM 1551 N N . PHE A 1 194 ? 16.808 -1.948 -5.279 1.00 51.84 194 PHE A N 1
ATOM 1552 C CA . PHE A 1 194 ? 17.397 -1.816 -6.614 1.00 51.84 194 PHE A CA 1
ATOM 1553 C C . PHE A 1 194 ? 18.653 -0.927 -6.631 1.00 51.84 194 PHE A C 1
ATOM 1555 O O . PHE A 1 194 ? 19.411 -1.024 -7.582 1.00 51.84 194 PHE A O 1
ATOM 1562 N N . SER A 1 195 ? 18.914 -0.138 -5.577 1.00 49.59 195 SER A N 1
ATOM 1563 C CA . SER A 1 195 ? 20.209 -0.040 -4.861 1.00 49.59 195 SER A CA 1
ATOM 1564 C C . SER A 1 195 ? 20.192 1.167 -3.905 1.00 49.59 195 SER A C 1
ATOM 1566 O O . SER A 1 195 ? 20.735 2.226 -4.184 1.00 49.59 195 SER A O 1
ATOM 1568 N N . ASP A 1 196 ? 19.493 0.977 -2.789 1.00 46.81 196 ASP A N 1
ATOM 1569 C CA . ASP A 1 196 ? 19.602 1.652 -1.487 1.00 46.81 196 ASP A CA 1
ATOM 1570 C C . ASP A 1 196 ? 19.767 3.160 -1.323 1.00 46.81 196 ASP A C 1
ATOM 1572 O O . ASP A 1 196 ? 20.859 3.705 -1.439 1.00 46.81 196 ASP A O 1
ATOM 1576 N N . THR A 1 197 ? 18.810 3.713 -0.571 1.00 38.34 197 THR A N 1
ATOM 1577 C CA . THR A 1 197 ? 19.169 4.206 0.765 1.00 38.34 197 THR A CA 1
ATOM 1578 C C . THR A 1 197 ? 18.266 3.621 1.855 1.00 38.34 197 THR A C 1
ATOM 1580 O O . THR A 1 197 ? 17.039 3.687 1.810 1.00 38.34 197 THR A O 1
ATOM 1583 N N . VAL A 1 198 ? 18.899 3.011 2.862 1.00 47.81 198 VAL A N 1
ATOM 1584 C CA . VAL A 1 198 ? 18.244 2.443 4.046 1.00 47.81 198 VAL A CA 1
ATOM 1585 C C . VAL A 1 198 ? 18.227 3.454 5.178 1.00 47.81 198 VAL A C 1
ATOM 1587 O O . VAL A 1 198 ? 19.242 4.062 5.506 1.00 47.81 198 VAL A O 1
ATOM 1590 N N . GLY A 1 199 ? 17.053 3.579 5.789 1.00 40.75 199 GLY A N 1
ATOM 1591 C CA . GLY A 1 199 ? 16.817 4.354 6.997 1.00 40.75 199 GLY A CA 1
ATOM 1592 C C . GLY A 1 199 ? 15.329 4.635 7.167 1.00 40.75 199 GLY A C 1
ATOM 1593 O O . GLY A 1 199 ? 14.895 5.760 6.945 1.00 40.75 199 GLY A O 1
ATOM 1594 N N . CYS A 1 200 ? 14.533 3.625 7.532 1.00 43.78 200 CYS A N 1
ATOM 1595 C CA . CYS A 1 200 ? 13.235 3.885 8.155 1.00 43.78 200 CYS A CA 1
ATOM 1596 C C . CYS A 1 200 ? 13.400 3.593 9.642 1.00 43.78 200 CYS A C 1
ATOM 1598 O O . CYS A 1 200 ? 13.551 2.433 10.030 1.00 43.78 200 CYS A O 1
ATOM 1600 N N . SER A 1 201 ? 13.400 4.639 10.468 1.00 47.34 201 SER A N 1
ATOM 1601 C CA . SER A 1 201 ? 13.043 4.456 11.866 1.00 47.34 201 SER A CA 1
ATOM 1602 C C . SER A 1 201 ? 11.619 3.909 11.900 1.00 47.34 201 SER A C 1
ATOM 1604 O O . SER A 1 201 ? 10.774 4.225 11.059 1.00 47.34 201 SER A O 1
ATOM 1606 N N . CYS A 1 202 ? 11.378 2.988 12.815 1.00 53.38 202 CYS A N 1
ATOM 1607 C CA . CYS A 1 202 ? 10.127 2.271 12.997 1.00 53.38 202 CYS A CA 1
ATOM 1608 C C . CYS A 1 202 ? 9.027 3.180 13.590 1.00 53.38 202 CYS A C 1
ATOM 1610 O O . CYS A 1 202 ? 8.401 2.839 14.593 1.00 53.38 202 CYS A O 1
ATOM 1612 N N . ASP A 1 203 ? 8.800 4.346 12.979 1.00 55.84 203 ASP A N 1
ATOM 1613 C CA . ASP A 1 203 ? 7.941 5.418 13.495 1.00 55.84 203 ASP A CA 1
ATOM 1614 C C . ASP A 1 203 ? 6.470 4.988 13.609 1.00 55.84 203 ASP A C 1
ATOM 1616 O O . ASP A 1 203 ? 5.726 5.584 14.381 1.00 55.84 203 ASP A O 1
ATOM 1620 N N . HIS A 1 204 ? 6.070 3.926 12.896 1.00 71.88 204 HIS A N 1
ATOM 1621 C CA . HIS A 1 204 ? 4.677 3.478 12.780 1.00 71.88 204 HIS A CA 1
ATOM 1622 C C . HIS A 1 204 ? 4.329 2.236 13.625 1.00 71.88 204 HIS A C 1
ATOM 1624 O O . HIS A 1 204 ? 3.263 1.639 13.473 1.00 71.88 204 HIS A O 1
ATOM 1630 N N . VAL A 1 205 ? 5.232 1.790 14.512 1.00 72.69 205 VAL A N 1
ATOM 1631 C CA . VAL A 1 205 ? 4.997 0.611 15.378 1.00 72.69 205 VAL A CA 1
ATOM 1632 C C . VAL A 1 205 ? 3.809 0.829 16.317 1.00 72.69 205 VAL A C 1
ATOM 1634 O O . VAL A 1 205 ? 3.110 -0.119 16.675 1.00 72.69 205 VAL A O 1
ATOM 1637 N N . LYS A 1 206 ? 3.560 2.079 16.720 1.00 81.06 206 LYS A N 1
ATOM 1638 C CA . LYS A 1 206 ? 2.432 2.424 17.592 1.00 81.06 206 LYS A CA 1
ATOM 1639 C C . LYS A 1 206 ? 1.102 2.153 16.889 1.00 81.06 206 LYS A C 1
ATOM 1641 O O . LYS A 1 206 ? 0.221 1.543 17.484 1.00 81.06 206 LYS A O 1
ATOM 1646 N N . GLU A 1 207 ? 0.978 2.535 15.625 1.00 86.62 207 GLU A N 1
ATOM 1647 C CA . GLU A 1 207 ? -0.213 2.336 14.803 1.00 86.62 207 GLU A CA 1
ATOM 1648 C C . GLU A 1 207 ? -0.527 0.851 14.613 1.00 86.62 207 GLU A C 1
ATOM 1650 O O . GLU A 1 207 ? -1.678 0.446 14.773 1.00 86.62 207 GLU A O 1
ATOM 1655 N N . TRP A 1 208 ? 0.491 0.020 14.374 1.00 85.75 208 TRP A N 1
ATOM 1656 C CA . TRP A 1 208 ? 0.310 -1.433 14.299 1.00 85.75 208 TRP A CA 1
ATOM 1657 C C . TRP A 1 208 ? -0.150 -2.042 15.627 1.00 85.75 208 TRP A C 1
ATOM 1659 O O . TRP A 1 208 ? -1.065 -2.861 15.623 1.00 85.75 208 TRP A O 1
ATOM 1669 N N . LYS A 1 209 ? 0.391 -1.595 16.772 1.00 86.69 209 LYS A N 1
ATOM 1670 C CA . LYS A 1 209 ? -0.094 -2.013 18.104 1.00 86.69 209 LYS A CA 1
ATOM 1671 C C . LYS A 1 209 ? -1.567 -1.678 18.312 1.00 86.69 209 LYS A C 1
ATOM 1673 O O . LYS A 1 209 ? -2.316 -2.491 18.848 1.00 86.69 209 LYS A O 1
ATOM 1678 N N . ILE A 1 210 ? -1.978 -0.484 17.892 1.00 90.62 210 ILE A N 1
ATOM 1679 C CA . ILE A 1 210 ? -3.364 -0.023 18.004 1.00 90.62 210 ILE A CA 1
ATOM 1680 C C . ILE A 1 210 ? -4.285 -0.893 17.140 1.00 90.62 210 ILE A C 1
ATOM 1682 O O . ILE A 1 210 ? -5.330 -1.330 17.618 1.00 90.62 210 ILE A O 1
ATOM 1686 N N . VAL A 1 211 ? -3.885 -1.194 15.900 1.00 91.44 211 VAL A N 1
ATOM 1687 C CA . VAL A 1 211 ? -4.654 -2.065 14.997 1.00 91.44 211 VAL A CA 1
ATOM 1688 C C . VAL A 1 211 ? -4.736 -3.499 15.520 1.00 91.44 211 VAL A C 1
ATOM 1690 O O . VAL A 1 211 ? -5.835 -4.047 15.578 1.00 91.44 211 VAL A O 1
ATOM 1693 N N . ALA A 1 212 ? -3.621 -4.087 15.963 1.00 90.19 212 ALA A N 1
ATOM 1694 C CA . ALA A 1 212 ? -3.598 -5.435 16.534 1.00 90.19 212 ALA A CA 1
ATOM 1695 C C . ALA A 1 212 ? -4.520 -5.536 17.758 1.00 90.19 212 ALA A C 1
ATOM 1697 O O . ALA A 1 212 ? -5.363 -6.428 17.848 1.00 90.19 212 ALA A O 1
ATOM 1698 N N . ARG A 1 213 ? -4.443 -4.551 18.662 1.00 92.44 213 ARG A N 1
ATOM 1699 C CA . ARG A 1 213 ? -5.333 -4.466 19.824 1.00 92.44 213 ARG A CA 1
ATOM 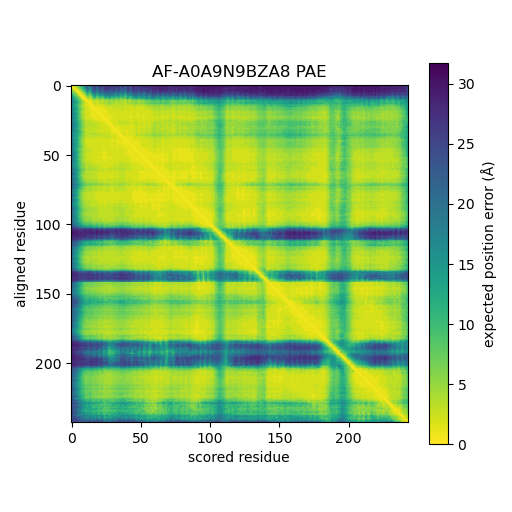1700 C C . ARG A 1 213 ? -6.803 -4.353 19.414 1.00 92.44 213 ARG A C 1
ATOM 1702 O O . ARG A 1 213 ? -7.646 -5.034 19.989 1.00 92.44 213 ARG A O 1
ATOM 1709 N N . ALA A 1 214 ? -7.120 -3.509 18.434 1.00 93.94 214 ALA A N 1
ATOM 1710 C CA . ALA A 1 214 ? -8.484 -3.352 17.936 1.00 93.94 214 ALA A CA 1
ATOM 1711 C C . ALA A 1 214 ? -9.037 -4.664 17.354 1.00 93.94 214 ALA A C 1
ATOM 1713 O O . ALA A 1 214 ? -10.186 -5.003 17.619 1.00 93.94 214 ALA A O 1
ATOM 1714 N N . ILE A 1 215 ? -8.214 -5.427 16.626 1.00 93.25 215 ILE A N 1
ATOM 1715 C CA . ILE A 1 215 ? -8.574 -6.752 16.099 1.00 93.25 215 ILE A CA 1
ATOM 1716 C C . ILE A 1 215 ? -8.807 -7.755 17.232 1.00 93.25 215 ILE A C 1
ATOM 1718 O O . ILE A 1 215 ? -9.804 -8.470 17.202 1.00 93.25 215 ILE A O 1
ATOM 1722 N N . ALA A 1 216 ? -7.946 -7.778 18.251 1.00 91.94 216 ALA A N 1
ATOM 1723 C CA . ALA A 1 216 ? -8.121 -8.664 19.402 1.00 91.94 216 ALA A CA 1
ATOM 1724 C C . ALA A 1 216 ? -9.448 -8.405 20.145 1.00 91.94 216 ALA A C 1
ATOM 1726 O O . ALA A 1 216 ? -10.072 -9.334 20.651 1.00 91.94 216 ALA A O 1
ATOM 1727 N N . ILE A 1 217 ? -9.900 -7.147 20.189 1.00 93.25 217 ILE A N 1
ATOM 1728 C CA . ILE A 1 217 ? -11.163 -6.748 20.831 1.00 93.25 217 ILE A CA 1
ATOM 1729 C C . ILE A 1 217 ? -12.371 -6.969 19.907 1.00 93.25 217 ILE A C 1
ATOM 1731 O O . ILE A 1 217 ? -13.444 -7.357 20.376 1.00 93.25 217 ILE A O 1
ATOM 1735 N N . TYR A 1 218 ? -12.215 -6.718 18.604 1.00 94.56 218 TYR A N 1
ATOM 1736 C CA . TYR A 1 218 ? -13.273 -6.820 17.596 1.00 94.56 218 TYR A CA 1
ATOM 1737 C C . TYR A 1 218 ? -12.768 -7.550 16.333 1.00 94.56 218 TYR A C 1
ATOM 1739 O O . TYR A 1 218 ? -12.443 -6.910 15.326 1.00 94.56 218 TYR A O 1
ATOM 1747 N N . PRO A 1 219 ? -12.724 -8.900 16.351 1.00 93.44 219 PRO A N 1
ATOM 1748 C CA . PRO A 1 219 ? -12.116 -9.700 15.280 1.00 93.44 219 PRO A CA 1
ATOM 1749 C C . PRO A 1 219 ? -12.750 -9.513 13.897 1.00 93.44 219 PRO A C 1
ATOM 1751 O O . PRO A 1 219 ? -12.084 -9.698 12.879 1.00 93.44 219 PRO A O 1
ATOM 1754 N N . GLU A 1 220 ? -14.009 -9.069 13.834 1.00 93.00 220 GLU A N 1
ATOM 1755 C CA . GLU A 1 220 ? -14.706 -8.770 12.578 1.00 93.00 220 GLU A CA 1
ATOM 1756 C C . GLU A 1 220 ? -13.991 -7.720 11.713 1.00 93.00 220 GLU A C 1
ATOM 1758 O O . GLU A 1 220 ? -14.168 -7.711 10.492 1.00 93.00 220 GLU A O 1
ATOM 1763 N N . LEU A 1 221 ? -13.120 -6.877 12.290 1.00 92.06 221 LEU A N 1
ATOM 1764 C CA . LEU A 1 221 ? -12.293 -5.961 11.496 1.00 92.06 221 LEU A CA 1
ATOM 1765 C C . LEU A 1 221 ? -11.406 -6.698 10.482 1.00 92.06 221 LEU A C 1
ATOM 1767 O O . LEU A 1 221 ? -11.176 -6.181 9.387 1.00 92.06 221 LEU A O 1
ATOM 1771 N N . VAL A 1 222 ? -10.961 -7.922 10.787 1.00 90.94 222 VAL A N 1
ATOM 1772 C CA . VAL A 1 222 ? -10.164 -8.745 9.861 1.00 90.94 222 VAL A CA 1
ATOM 1773 C C . VAL A 1 222 ? -10.926 -8.983 8.562 1.00 90.94 222 VAL A C 1
ATOM 1775 O O . VAL A 1 222 ? -10.379 -8.824 7.469 1.00 90.94 222 VAL A O 1
ATOM 1778 N N . ASN A 1 223 ? -12.217 -9.297 8.670 1.00 91.50 223 ASN A N 1
ATOM 1779 C CA . ASN A 1 223 ? -13.082 -9.524 7.518 1.00 91.50 223 ASN A CA 1
ATOM 1780 C C . ASN A 1 223 ? -13.261 -8.247 6.691 1.00 91.50 223 ASN A C 1
ATOM 1782 O O . ASN A 1 223 ? -13.374 -8.310 5.466 1.00 91.50 223 ASN A O 1
ATOM 1786 N N . VAL A 1 224 ? -13.255 -7.082 7.342 1.00 91.56 224 VAL A N 1
ATOM 1787 C CA . VAL A 1 224 ? -13.361 -5.781 6.675 1.00 91.56 224 VAL A CA 1
ATOM 1788 C C . VAL A 1 224 ? -12.113 -5.495 5.839 1.00 91.56 224 VAL A C 1
ATOM 1790 O O . VAL A 1 224 ? -12.255 -5.140 4.668 1.00 91.56 224 VAL A O 1
ATOM 1793 N N . TRP A 1 225 ? -10.909 -5.701 6.386 1.00 89.56 225 TRP A N 1
ATOM 1794 C CA . TRP A 1 225 ? -9.659 -5.521 5.635 1.00 89.56 225 TRP A CA 1
ATOM 1795 C C . TRP A 1 225 ? -9.500 -6.540 4.505 1.00 89.56 225 TRP A C 1
ATOM 1797 O O . TRP A 1 225 ? -9.205 -6.135 3.380 1.00 89.56 225 TRP A O 1
ATOM 1807 N N . LYS A 1 226 ? -9.783 -7.829 4.747 1.00 88.25 226 LYS A N 1
ATOM 1808 C CA . LYS A 1 226 ? -9.723 -8.876 3.707 1.00 88.25 226 LYS A CA 1
ATOM 1809 C C . LYS A 1 226 ? -10.647 -8.566 2.527 1.00 88.25 226 LYS A C 1
ATOM 1811 O O . LYS A 1 226 ? -10.208 -8.563 1.381 1.00 88.25 226 LYS A O 1
ATOM 1816 N N . LYS A 1 227 ? -11.910 -8.204 2.796 1.00 87.75 227 LYS A N 1
ATOM 1817 C CA . LYS A 1 227 ? -12.873 -7.800 1.749 1.00 87.75 227 LYS A CA 1
ATOM 1818 C C . LYS A 1 227 ? -12.435 -6.547 0.989 1.00 87.75 227 LYS A C 1
ATOM 1820 O O . LYS A 1 227 ? -12.866 -6.336 -0.139 1.00 87.75 227 LYS A O 1
ATOM 1825 N N . ASN A 1 228 ? -11.590 -5.721 1.597 1.00 83.50 228 ASN A N 1
ATOM 1826 C CA . ASN A 1 228 ? -11.027 -4.534 0.975 1.00 83.50 228 ASN A CA 1
ATOM 1827 C C . ASN A 1 228 ? -9.682 -4.803 0.278 1.00 83.50 228 ASN A C 1
ATOM 1829 O O . ASN A 1 228 ? -9.008 -3.848 -0.074 1.00 83.50 228 ASN A O 1
ATOM 1833 N N . GLY A 1 229 ? -9.271 -6.060 0.080 1.00 77.75 229 GLY A N 1
ATOM 1834 C CA . GLY A 1 229 ? -8.011 -6.415 -0.584 1.00 77.75 229 GLY A CA 1
ATOM 1835 C C . GLY A 1 229 ? -6.765 -6.312 0.299 1.00 77.75 229 GLY A C 1
ATOM 1836 O O . GLY A 1 229 ? -5.672 -6.551 -0.195 1.00 77.75 229 GLY A O 1
ATOM 1837 N N . GLY A 1 230 ? -6.921 -6.013 1.591 1.00 76.50 230 GLY A N 1
ATOM 1838 C CA . GLY A 1 230 ? -5.832 -5.917 2.564 1.00 76.50 230 GLY A CA 1
ATOM 1839 C C . GLY A 1 230 ? -5.431 -7.268 3.153 1.00 76.50 230 GLY A C 1
ATOM 1840 O O . GLY A 1 230 ? -5.302 -7.376 4.369 1.00 76.50 230 GLY A O 1
ATOM 1841 N N . TYR A 1 231 ? -5.283 -8.306 2.325 1.00 75.88 231 TYR A N 1
ATOM 1842 C CA . TYR A 1 231 ? -4.729 -9.591 2.782 1.00 75.88 231 TYR A CA 1
ATOM 1843 C C . TYR A 1 231 ? -3.302 -9.399 3.304 1.00 75.88 231 TYR A C 1
ATOM 1845 O O . TYR A 1 231 ? -2.978 -9.876 4.387 1.00 75.88 231 TYR A O 1
ATOM 1853 N N . ASP A 1 232 ? -2.539 -8.561 2.604 1.00 72.25 232 ASP A N 1
ATOM 1854 C CA . ASP A 1 232 ? -1.171 -8.163 2.942 1.00 72.25 232 ASP A CA 1
ATOM 1855 C C . ASP A 1 232 ? -1.075 -7.533 4.350 1.00 72.25 232 ASP A C 1
ATOM 1857 O O . ASP A 1 232 ? -0.106 -7.736 5.073 1.00 72.25 232 ASP A O 1
ATOM 1861 N N . VAL A 1 233 ? -2.132 -6.841 4.804 1.00 73.62 233 VAL A N 1
ATOM 1862 C CA . VAL A 1 233 ? -2.214 -6.249 6.157 1.00 73.62 233 VAL A CA 1
ATOM 1863 C C . VAL A 1 233 ? -2.185 -7.322 7.244 1.00 73.62 233 VAL A C 1
ATOM 1865 O O . VAL A 1 233 ? -1.644 -7.101 8.326 1.00 73.62 233 VAL A O 1
ATOM 1868 N N . MET A 1 234 ? -2.786 -8.482 6.974 1.00 76.19 234 MET A N 1
ATOM 1869 C CA . MET A 1 234 ? -2.819 -9.599 7.920 1.00 76.19 234 MET A CA 1
ATOM 1870 C C . MET A 1 234 ? -1.475 -10.315 7.971 1.00 76.19 234 MET A C 1
ATOM 1872 O O . MET A 1 234 ? -1.045 -10.723 9.048 1.00 76.19 234 MET A O 1
ATOM 1876 N N . ASP A 1 235 ? -0.795 -10.428 6.831 1.00 69.94 235 ASP A N 1
ATOM 1877 C CA . ASP A 1 235 ? 0.558 -10.976 6.776 1.00 69.94 235 ASP A CA 1
ATOM 1878 C C . ASP A 1 235 ? 1.535 -10.080 7.550 1.00 69.94 235 ASP A C 1
ATOM 1880 O O . ASP A 1 235 ? 2.307 -10.580 8.371 1.00 69.94 235 ASP A O 1
ATOM 1884 N N . ASP A 1 236 ? 1.414 -8.758 7.411 1.00 68.19 236 ASP A N 1
ATOM 1885 C CA . ASP A 1 236 ? 2.191 -7.786 8.185 1.00 68.19 236 ASP A CA 1
ATOM 1886 C C . ASP A 1 236 ? 1.922 -7.867 9.699 1.00 68.19 236 ASP A C 1
ATOM 1888 O O . ASP A 1 236 ? 2.861 -7.792 10.498 1.00 68.19 236 ASP A O 1
ATOM 1892 N N . LEU A 1 237 ? 0.665 -8.070 10.118 1.00 69.31 237 LEU A N 1
ATOM 1893 C CA . LEU A 1 237 ? 0.306 -8.283 11.530 1.00 69.31 237 LEU A CA 1
ATOM 1894 C C . LEU A 1 237 ? 0.893 -9.582 12.087 1.00 69.31 237 LEU A C 1
ATOM 1896 O O . LEU A 1 237 ? 1.474 -9.578 13.171 1.00 69.31 237 LEU A O 1
ATOM 1900 N N . ASN A 1 238 ? 0.786 -10.680 11.336 1.00 64.81 238 ASN A N 1
ATOM 1901 C CA . ASN A 1 238 ? 1.354 -11.971 11.723 1.00 64.81 238 ASN A CA 1
ATOM 1902 C C . ASN A 1 238 ? 2.876 -11.899 11.850 1.00 64.81 238 ASN A C 1
ATOM 1904 O O . ASN A 1 238 ? 3.465 -12.526 12.735 1.00 64.81 238 ASN A O 1
ATOM 1908 N N . VAL A 1 239 ? 3.531 -11.142 10.964 1.00 59.38 239 VAL A N 1
ATOM 1909 C CA . VAL A 1 239 ? 4.951 -10.838 11.108 1.00 59.38 239 VAL A CA 1
ATOM 1910 C C . VAL A 1 239 ? 5.147 -10.073 12.407 1.00 59.38 239 VAL A C 1
ATOM 1912 O O . VAL A 1 239 ? 5.924 -10.553 13.232 1.00 59.38 239 VAL A O 1
ATOM 1915 N N . TYR A 1 240 ? 4.429 -8.961 12.615 1.00 58.25 240 TYR A N 1
ATOM 1916 C CA . TYR A 1 240 ? 4.524 -8.089 13.791 1.00 58.25 240 TYR A CA 1
ATOM 1917 C C . TYR A 1 240 ? 4.426 -8.844 15.127 1.00 58.25 240 TYR A C 1
ATOM 1919 O O . TYR A 1 240 ? 5.328 -8.702 15.947 1.00 58.25 240 TYR A O 1
ATOM 1927 N N . GLU A 1 241 ? 3.423 -9.699 15.331 1.00 54.59 241 GLU A N 1
ATOM 1928 C CA . GLU A 1 241 ? 3.240 -10.440 16.594 1.00 54.59 241 GLU A CA 1
ATOM 1929 C C . GLU A 1 241 ? 4.392 -11.406 16.923 1.00 54.59 241 GLU A C 1
ATOM 1931 O O . GLU A 1 241 ? 4.575 -11.786 18.076 1.00 54.59 241 GLU A O 1
ATOM 1936 N N . ARG A 1 242 ? 5.201 -11.789 15.927 1.00 48.22 242 ARG A N 1
ATOM 1937 C CA . ARG A 1 242 ? 6.360 -12.683 16.089 1.00 48.22 242 ARG A CA 1
ATOM 1938 C C . ARG A 1 242 ? 7.694 -11.959 16.369 1.00 48.22 242 ARG A C 1
ATOM 1940 O O . ARG A 1 242 ? 8.733 -12.609 16.271 1.00 48.22 242 ARG A O 1
ATOM 1947 N N . SER A 1 243 ? 7.721 -10.638 16.613 1.00 44.62 243 SER A N 1
ATOM 1948 C CA . SER A 1 243 ? 8.913 -9.929 17.168 1.00 44.62 243 SER A CA 1
ATOM 1949 C C . SER A 1 243 ? 8.718 -9.581 18.615 1.00 44.62 243 SER A C 1
ATOM 1951 O O . SER A 1 243 ? 9.750 -9.592 19.311 1.00 44.62 243 SER A O 1
#

pLDDT: mean 82.39, std 16.27, range [38.34, 98.19]

Foldseek 3Di:
DDPPPPPPPDDLLNDDLVVLLVVCLPDLALLVVLVPDVSSVVSCQPLLSLLSSLCSQLNQAQSVVVQQQQAPPSDDPSNVVNSVVVVRDQALLVLLVLVCLVPDPDDDDNPRGNPRPDPVVNVVSVVVVCVQQHDCSCSVDHLLVVLCQQQVVVDDLVVSLVSVVVSVVVVLCNCQRRVDAFNFQDDPPSPRDSPDDDDDDRPRLVSLVSVLSSCVSPVCVVVSCVVNRNPSSVVSNVVSVVD

Radius of gyration: 21.26 Å; Cα contacts (8 Å, |Δi|>4): 270; chains: 1; bounding box: 48×55×76 Å

Organism: NCBI:txid144538

Sequence (243 aa):
MHTSNTQFIITLDTLCPEIQTEIILYVENPGHLGQCSRSWYNMVNSPAIKSKWLISRVGRTHALFHAVRMGEPFINLDVVKCLFAQKAQLSRYFLQKLREKREAPGRGIPTRWASDLPPSIVVELYDEGQRQFGKGLQLRGNDAQHFYTLSGASQNTTEAKPIIQHNASGIIKLIKVYKFVPLPCVRRKTVLRFSDTVGCSCDHVKEWKIVARAIAIYPELVNVWKKNGGYDVMDDLNVYERS

Solvent-accessible surface area (backbone atoms only — not comparable to full-atom values): 14141 Å² total; per-residue (Å²): 135,86,80,78,80,79,77,80,79,84,46,83,86,73,51,55,71,67,60,50,49,53,52,46,56,73,42,77,43,44,48,64,53,26,70,74,38,72,68,40,30,54,50,55,66,30,37,59,48,44,29,52,36,40,32,75,72,53,27,39,60,43,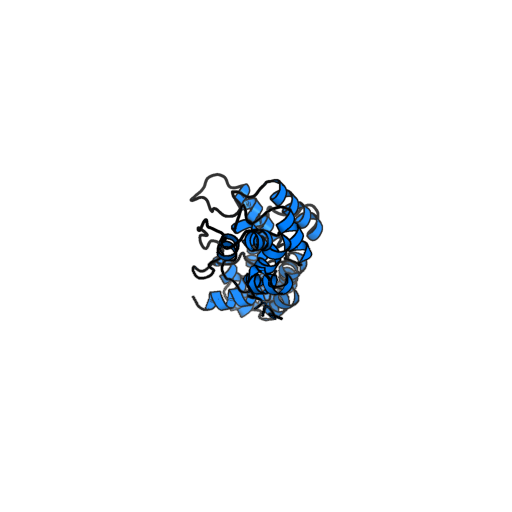27,56,62,54,38,44,48,61,23,72,89,73,48,49,64,60,26,54,52,34,28,49,77,70,60,34,41,79,31,53,43,53,53,22,51,54,48,53,63,72,73,56,85,85,82,72,83,82,65,62,56,54,73,74,54,54,69,67,50,52,49,52,55,50,54,51,46,35,72,74,70,37,85,78,65,65,57,89,48,55,59,67,59,51,48,39,61,43,40,24,62,91,49,58,74,79,64,13,42,63,40,28,62,74,31,39,68,60,55,50,42,37,40,66,72,38,38,52,64,74,67,83,71,80,54,95,80,71,71,80,46,78,80,74,82,88,61,76,76,72,82,46,54,64,53,50,52,49,51,53,51,40,34,76,69,42,59,67,53,53,58,54,38,44,78,63,61,30,53,52,57,52,54,54,48,60,53,57,78,74,111